Protein AF-0000000077589317 (afdb_homodimer)

Secondary structure (DSSP, 8-state):
---HHHHHHT----TT-SSGGGGTT---HHHHHHHHHHHHHHH-HHHHHHHHHTS-GGGHHHHHHHHHHHHHHHHH-TTTHHHHHHHTT-HHHHHHHHHHHHTTPPP----------SSS---------------SS-TT-------------------SS--S-S--/---HHHHHHT----TT-SSGGGGTT---HHHHHHHHHHHHHHH-HHHHHHHHHTS-GGGHHHHHHHHHHHHHHHHH-TTTHHHHHHHTT-HHHHHHHHHHHHTTPPP----------SSSSS-------------SSSS---------------------S--TTTT-

Foldseek 3Di:
DAQLLCVLVVHDRDPPHLCRLQCVVPDDSLLSNLLSVLLCVQLNPVRLCVQSVVDDSNCNVVSSVVSLLQSQQCAQAVPCGCVLCVQQVNNVSSVVSSVCSSVVHDDHHHDDQLQLPDDDDRVPQPPPPDPPPDDDDDPPDPPPPPPRDDPDPDDDDDDDDVPVPCSD/DAQLLCVLVVHDRDPPGLCRLLCVVPDDSLLSNLLSVLLCVQLNPVRLCVQSVVDDSNCNVVSSVVSLLQSQQCAQAVPCGCVLCVVQVNNVSSVVSSVCSSVVHDDHHHQAQSCLPDFADDRPRPPDDDDFDFDDDPVTGPRPPPPDDGDGGRDDDCPDDPPPRNSD

Radius of gyration: 21.39 Å; Cα contacts (8 Å, |Δi|>4): 463; chains: 2; bounding box: 52×60×59 Å

Organism: Vanilla planifolia (NCBI:txid51239)

Solvent-accessible surface area (backbone atoms only — not comparable to full-atom values): 19478 Å² total; per-residue (Å²): 132,65,41,49,47,30,57,76,66,72,44,91,57,57,99,80,43,73,54,52,54,30,39,67,80,48,85,47,66,65,26,33,32,32,43,42,50,51,45,28,70,71,54,31,61,67,47,45,51,51,60,48,67,72,49,57,71,92,44,23,34,55,24,48,50,36,50,46,41,42,53,35,10,31,50,32,26,67,46,43,21,35,52,39,27,47,72,54,69,42,42,66,56,33,56,51,44,42,52,36,31,39,70,63,48,85,85,63,69,44,90,70,77,58,58,21,75,45,82,83,54,49,30,58,62,66,71,72,74,69,80,68,78,75,77,89,93,74,92,74,79,80,76,80,78,80,72,80,64,84,53,76,52,81,70,81,92,72,86,78,68,78,49,84,48,80,28,62,131,67,41,49,46,29,56,76,65,72,44,90,58,58,97,80,42,73,55,53,53,30,40,67,80,47,84,47,65,65,25,34,30,32,44,43,52,50,45,29,69,71,56,31,62,68,47,44,51,51,58,48,67,72,48,55,70,91,44,24,35,54,24,46,50,35,49,46,38,42,52,35,12,31,48,31,26,68,46,44,21,33,52,40,27,49,73,59,70,43,40,67,58,32,56,51,43,42,52,37,31,39,71,63,47,84,85,62,69,45,83,69,38,57,53,43,70,50,68,9,67,75,40,66,30,73,60,73,67,72,96,70,79,67,71,74,75,81,92,41,71,81,76,73,82,62,80,68,84,74,86,64,70,34,71,89,90,80,87,68,71,78,50,84,60,43,55,106

Structure (mmCIF, N/CA/C/O backbone):
data_AF-0000000077589317-model_v1
#
loop_
_entity.id
_entity.type
_entity.pdbx_description
1 polymer 'LOB domain-containing protein'
#
loop_
_atom_site.group_PDB
_atom_site.id
_atom_site.type_symbol
_atom_site.label_atom_id
_atom_site.label_alt_id
_atom_site.label_comp_id
_atom_site.label_asym_id
_atom_site.label_entity_id
_atom_site.label_seq_id
_atom_site.pdbx_PDB_ins_code
_atom_site.Cartn_x
_atom_site.Cartn_y
_atom_site.Cartn_z
_atom_site.occupancy
_atom_site.B_iso_or_equiv
_atom_site.auth_seq_id
_atom_site.auth_comp_id
_atom_site.auth_asym_id
_atom_site.auth_atom_id
_atom_site.pdbx_PDB_model_num
ATOM 1 N N . MET A 1 1 ? 3.836 31.891 0.584 1 78.44 1 MET A N 1
ATOM 2 C CA . MET A 1 1 ? 5.031 31.062 0.55 1 78.44 1 MET A CA 1
ATOM 3 C C . MET A 1 1 ? 4.68 29.625 0.148 1 78.44 1 MET A C 1
ATOM 5 O O . MET A 1 1 ? 3.596 29.141 0.467 1 78.44 1 MET A O 1
ATOM 9 N N . SER A 1 2 ? 5.504 29.078 -0.75 1 94 2 SER A N 1
ATOM 10 C CA . SER A 1 2 ? 5.316 27.719 -1.214 1 94 2 SER A CA 1
ATOM 11 C C . SER A 1 2 ? 5.402 26.719 -0.058 1 94 2 SER A C 1
ATOM 13 O O . SER A 1 2 ? 6.227 26.875 0.845 1 94 2 SER A O 1
ATOM 15 N N . CYS A 1 3 ? 4.449 25.844 0.034 1 96.75 3 CYS A N 1
ATOM 16 C CA . CYS A 1 3 ? 4.582 24.828 1.062 1 96.75 3 CYS A CA 1
ATOM 17 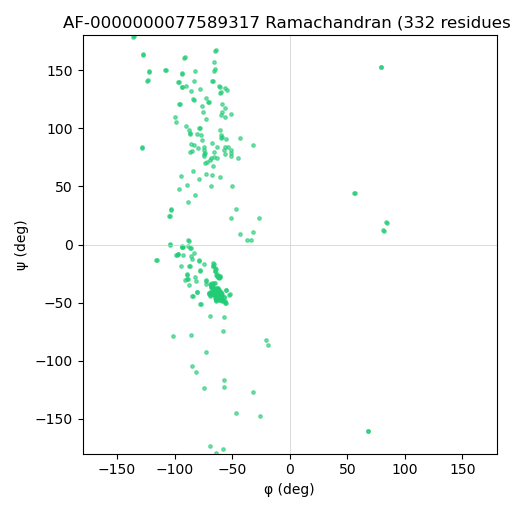C C . CYS A 1 3 ? 5.785 23.938 0.792 1 96.75 3 CYS A C 1
ATOM 19 O O . CYS A 1 3 ? 6.355 23.969 -0.301 1 96.75 3 CYS A O 1
ATOM 21 N N . ASN A 1 4 ? 6.199 23.141 1.713 1 97 4 ASN A N 1
ATOM 22 C CA . ASN A 1 4 ? 7.43 22.359 1.606 1 97 4 ASN A CA 1
ATOM 23 C C . ASN A 1 4 ? 7.281 21.219 0.616 1 97 4 ASN A C 1
ATOM 25 O O . ASN A 1 4 ? 8.258 20.797 -0.01 1 97 4 ASN A O 1
ATOM 29 N N . GLY A 1 5 ? 6.09 20.703 0.518 1 97.5 5 GLY A N 1
ATOM 30 C CA . GLY A 1 5 ? 5.836 19.656 -0.46 1 97.5 5 GLY A CA 1
ATOM 31 C C . GLY A 1 5 ? 6.008 20.125 -1.893 1 97.5 5 GLY A C 1
ATOM 32 O O . GLY A 1 5 ? 6.727 19.5 -2.674 1 97.5 5 GLY A O 1
ATOM 33 N N . CYS A 1 6 ? 5.406 21.25 -2.186 1 97.75 6 CYS A N 1
ATOM 34 C CA . CYS A 1 6 ? 5.512 21.797 -3.531 1 97.75 6 CYS A CA 1
ATOM 35 C C . CYS A 1 6 ? 6.945 22.203 -3.842 1 97.75 6 CYS A C 1
ATOM 37 O O . CYS A 1 6 ? 7.402 22.078 -4.98 1 97.75 6 CYS A O 1
ATOM 39 N N . ARG A 1 7 ? 7.625 22.734 -2.877 1 97.38 7 ARG A N 1
ATOM 40 C CA . ARG A 1 7 ? 9.008 23.156 -3.061 1 97.38 7 ARG A CA 1
ATOM 41 C C . ARG A 1 7 ? 9.875 22 -3.529 1 97.38 7 ARG A C 1
ATOM 43 O O . ARG A 1 7 ? 10.594 22.109 -4.523 1 97.38 7 ARG A O 1
ATOM 50 N N . VAL A 1 8 ? 9.766 20.844 -2.846 1 97.44 8 VAL A N 1
ATOM 51 C CA . VAL A 1 8 ? 10.664 19.734 -3.133 1 97.44 8 VAL A CA 1
ATOM 52 C C . VAL A 1 8 ? 10.219 19.031 -4.41 1 97.44 8 VAL A C 1
ATOM 54 O O . VAL A 1 8 ? 11.016 18.328 -5.055 1 97.44 8 VAL A O 1
ATOM 57 N N . LEU A 1 9 ? 8.984 19.188 -4.742 1 97 9 LEU A N 1
ATOM 58 C CA . LEU A 1 9 ? 8.5 18.562 -5.969 1 97 9 LEU A CA 1
ATOM 59 C C . LEU A 1 9 ? 8.609 19.531 -7.145 1 97 9 LEU A C 1
ATOM 61 O O . LEU A 1 9 ? 8.242 19.188 -8.273 1 97 9 LEU A O 1
ATOM 65 N N . ARG A 1 10 ? 9.062 20.766 -6.871 1 95.75 10 ARG A N 1
ATOM 66 C CA . ARG A 1 10 ? 9.219 21.812 -7.875 1 95.75 10 ARG A CA 1
ATOM 67 C C . ARG A 1 10 ? 7.906 22.078 -8.602 1 95.75 10 ARG A C 1
ATOM 69 O O . ARG A 1 10 ? 7.871 22.125 -9.836 1 95.75 10 ARG A O 1
ATOM 76 N N . LYS A 1 11 ? 6.914 22.141 -7.852 1 92.75 11 LYS A N 1
ATOM 77 C CA . LYS A 1 11 ? 5.566 22.469 -8.312 1 92.75 11 LYS A CA 1
ATOM 78 C C . LYS A 1 11 ? 5.152 23.859 -7.863 1 92.75 11 LYS A C 1
ATOM 80 O O . LYS A 1 11 ? 5.617 24.359 -6.832 1 92.75 11 LYS A O 1
ATOM 85 N N . GLY A 1 12 ? 4.309 24.484 -8.672 1 93.94 12 GLY A N 1
ATOM 86 C CA . GLY A 1 12 ? 3.738 25.75 -8.25 1 93.94 12 GLY A CA 1
ATOM 87 C C . GLY A 1 12 ? 2.742 25.609 -7.117 1 93.94 12 GLY A C 1
ATOM 88 O O . GLY A 1 12 ? 1.757 24.875 -7.238 1 93.94 12 GLY A O 1
ATOM 89 N N . CYS A 1 13 ? 3.082 26.328 -6.094 1 96.62 13 CYS A N 1
ATOM 90 C CA . CYS A 1 13 ? 2.215 26.281 -4.922 1 96.62 13 CYS A CA 1
ATOM 91 C C . CYS A 1 13 ? 1.198 27.406 -4.945 1 96.62 13 CYS A C 1
ATOM 93 O O . CYS A 1 13 ? 1.526 28.531 -5.324 1 96.62 13 CYS A O 1
ATOM 95 N N . SER A 1 14 ? -0.054 27.125 -4.645 1 95.31 14 SER A N 1
ATOM 96 C CA . SER A 1 14 ? -1.127 28.125 -4.645 1 95.31 14 SER A CA 1
ATOM 97 C C . SER A 1 14 ? -2.008 27.984 -3.408 1 95.31 14 SER A C 1
ATOM 99 O O . SER A 1 14 ? -1.762 27.109 -2.561 1 95.31 14 SER A O 1
ATOM 101 N N . ASP A 1 15 ? -3.014 28.859 -3.297 1 93.88 15 ASP A N 1
ATOM 102 C CA . ASP A 1 15 ? -3.939 28.828 -2.168 1 93.88 15 ASP A CA 1
ATOM 103 C C . ASP A 1 15 ? -4.797 27.562 -2.197 1 93.88 15 ASP A C 1
ATOM 105 O O . ASP A 1 15 ? -5.328 27.141 -1.166 1 93.88 15 ASP A O 1
ATOM 109 N N . SER A 1 16 ? -4.879 26.922 -3.303 1 94 16 SER A N 1
ATOM 110 C CA . SER A 1 16 ? -5.664 25.703 -3.451 1 94 16 SER A CA 1
ATOM 111 C C . SER A 1 16 ? -4.77 24.469 -3.496 1 94 16 SER A C 1
ATOM 113 O O . SER A 1 16 ? -5.16 23.438 -4.031 1 94 16 SER A O 1
ATOM 115 N N . CYS A 1 17 ? -3.625 24.625 -2.928 1 97 17 CYS A N 1
ATOM 116 C CA . CYS A 1 17 ? -2.641 23.547 -2.973 1 97 17 CYS A CA 1
ATOM 117 C C . CYS A 1 17 ? -3.176 22.281 -2.297 1 97 17 CYS A C 1
ATOM 119 O O . CYS A 1 17 ? -3.641 22.344 -1.157 1 97 17 CYS A O 1
ATOM 121 N N . VAL A 1 18 ? -2.961 21.203 -2.938 1 97 18 VAL A N 1
ATOM 122 C CA . VAL A 1 18 ? -3.508 19.953 -2.424 1 97 18 VAL A CA 1
ATOM 123 C C . VAL A 1 18 ? -2.535 19.328 -1.423 1 97 18 VAL A C 1
ATOM 125 O O . VAL A 1 18 ? -2.924 18.5 -0.605 1 97 18 VAL A O 1
ATOM 128 N N . LEU A 1 19 ? -1.259 19.734 -1.437 1 97.88 19 LEU A N 1
ATOM 129 C CA . LEU A 1 19 ? -0.245 19.109 -0.591 1 97.88 19 LEU A CA 1
ATOM 130 C C . LEU A 1 19 ? -0.172 19.797 0.767 1 97.88 19 LEU A C 1
ATOM 132 O O . LEU A 1 19 ? 0.148 19.172 1.774 1 97.88 19 LEU A O 1
ATOM 136 N N . ARG A 1 20 ? -0.479 21.047 0.753 1 97.44 20 ARG A N 1
ATOM 137 C CA . ARG A 1 20 ? -0.317 21.844 1.963 1 97.44 20 ARG A CA 1
ATOM 138 C C . ARG A 1 20 ? -1.085 21.234 3.131 1 97.44 20 ARG A C 1
ATOM 140 O O . ARG A 1 20 ? -0.526 21.031 4.211 1 97.44 20 ARG A O 1
ATOM 147 N N . PRO A 1 21 ? -2.348 20.922 2.934 1 97.38 21 PRO A N 1
ATOM 148 C CA . PRO A 1 21 ? -3.08 20.344 4.059 1 97.38 21 PRO A CA 1
ATOM 149 C C . PRO A 1 21 ? -2.5 19 4.5 1 97.38 21 PRO A C 1
ATOM 151 O O . PRO A 1 21 ? -2.631 18.625 5.668 1 97.38 21 PRO A O 1
ATOM 154 N N . CYS A 1 22 ? -1.857 18.234 3.631 1 98.12 22 CYS A N 1
ATOM 155 C CA . CYS A 1 22 ? -1.301 16.922 3.924 1 98.12 22 CYS A CA 1
ATOM 156 C C . CYS A 1 22 ? -0.233 17.016 5.008 1 98.12 22 CYS A C 1
ATOM 158 O O . CYS A 1 22 ? -0.03 16.062 5.766 1 98.12 22 CYS A O 1
ATOM 160 N N . LEU A 1 23 ? 0.415 18.109 5.086 1 98.12 23 LEU A N 1
ATOM 161 C CA . LEU A 1 23 ? 1.675 18.203 5.816 1 98.12 23 LEU A CA 1
ATOM 162 C C . LEU A 1 23 ? 1.474 18.891 7.16 1 98.12 23 LEU A C 1
ATOM 164 O O . LEU A 1 23 ? 2.406 18.984 7.961 1 98.12 23 LEU A O 1
ATOM 168 N N . ARG A 1 24 ? 0.284 19.281 7.445 1 94.44 24 ARG A N 1
ATOM 169 C CA . ARG A 1 24 ? -0.009 20.125 8.594 1 94.44 24 ARG A CA 1
ATOM 170 C C . ARG A 1 24 ? 0.332 19.422 9.898 1 94.44 24 ARG A C 1
ATOM 172 O O . ARG A 1 24 ? 0.675 20.062 10.891 1 94.44 24 ARG A O 1
ATOM 179 N N . TRP A 1 25 ? 0.321 18.172 9.898 1 91 25 TRP A N 1
ATOM 180 C CA . TRP A 1 25 ? 0.53 17.406 11.125 1 91 25 TRP A CA 1
ATOM 181 C C . TRP A 1 25 ? 2.018 17.219 11.398 1 91 25 TRP A C 1
ATOM 183 O O . TRP A 1 25 ? 2.406 16.797 12.484 1 91 25 TRP A O 1
ATOM 193 N N . ILE A 1 26 ? 2.803 17.531 10.398 1 96.12 26 ILE A N 1
ATOM 194 C CA . ILE A 1 26 ? 4.25 17.422 10.539 1 96.12 26 ILE A CA 1
ATOM 195 C C . ILE A 1 26 ? 4.824 18.797 10.922 1 96.12 26 ILE A C 1
ATOM 197 O O . ILE A 1 26 ? 4.75 19.75 10.141 1 96.12 26 ILE A O 1
ATOM 201 N N . GLU A 1 27 ? 5.473 18.906 12.008 1 92.5 27 GLU A N 1
ATOM 202 C CA . GLU A 1 27 ? 5.879 20.203 12.562 1 92.5 27 GLU A CA 1
ATOM 203 C C . GLU A 1 27 ? 7.141 20.719 11.875 1 92.5 27 GLU A C 1
ATOM 205 O O . GLU A 1 27 ? 7.223 21.906 11.523 1 92.5 27 GLU A O 1
ATOM 210 N N . SER A 1 28 ? 8.078 19.906 11.609 1 95.06 28 SER A N 1
ATOM 211 C CA . SER A 1 28 ? 9.383 20.297 11.07 1 95.06 28 SER A CA 1
ATOM 212 C C . SER A 1 28 ? 9.328 20.453 9.555 1 95.06 28 SER A C 1
ATOM 214 O O . SER A 1 28 ? 8.953 19.5 8.844 1 95.06 28 SER A O 1
ATOM 216 N N . PRO A 1 29 ? 9.727 21.641 9.039 1 96.38 29 PRO A N 1
ATOM 217 C CA . PRO A 1 29 ? 9.781 21.797 7.586 1 96.38 29 PRO A CA 1
ATOM 218 C C . PRO A 1 29 ? 10.648 20.734 6.91 1 96.38 29 PRO A C 1
ATOM 220 O O . PRO A 1 29 ? 10.305 20.25 5.836 1 96.38 29 PRO A O 1
ATOM 223 N N . ASP A 1 30 ? 11.734 20.422 7.535 1 97.69 30 ASP A N 1
ATOM 224 C CA . ASP A 1 30 ? 12.602 19.391 6.965 1 97.69 30 ASP A CA 1
ATOM 225 C C . ASP A 1 30 ? 11.891 18.047 6.918 1 97.69 30 ASP A C 1
ATOM 227 O O . ASP A 1 30 ? 12.01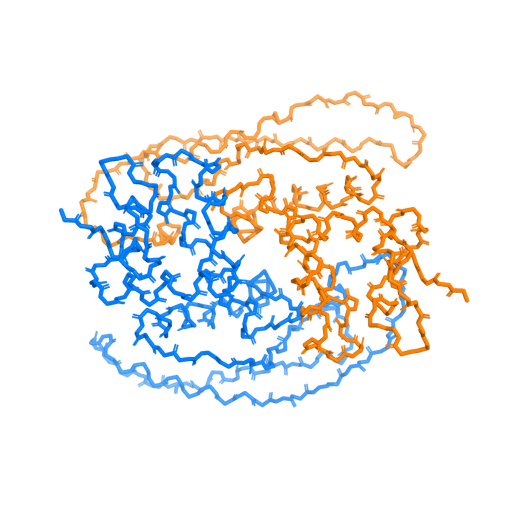6 17.297 5.938 1 97.69 30 ASP A O 1
ATOM 231 N N . ALA A 1 31 ? 11.188 17.719 7.957 1 98.12 31 ALA A N 1
ATOM 232 C CA . ALA A 1 31 ? 10.445 16.453 8 1 98.12 31 ALA A CA 1
ATOM 233 C C . ALA A 1 31 ? 9.367 16.422 6.914 1 98.12 31 ALA A C 1
ATOM 235 O O . ALA A 1 31 ? 9.117 15.375 6.32 1 98.12 31 ALA A O 1
ATOM 236 N N . GLN A 1 32 ? 8.742 17.562 6.695 1 98.38 32 GLN A N 1
ATOM 237 C CA . GLN A 1 32 ? 7.75 17.656 5.625 1 98.38 32 GLN A CA 1
ATOM 238 C C . GLN A 1 32 ? 8.383 17.359 4.266 1 98.38 32 GLN A C 1
ATOM 240 O O . GLN A 1 32 ? 7.801 16.641 3.451 1 98.38 32 GLN A O 1
ATOM 245 N N . ALA A 1 33 ? 9.547 17.938 4.062 1 98.25 33 ALA A N 1
ATOM 246 C CA . ALA A 1 33 ? 10.273 17.719 2.816 1 98.25 33 ALA A CA 1
ATOM 247 C C . ALA A 1 33 ? 10.695 16.25 2.67 1 98.25 33 ALA A C 1
ATOM 249 O O . ALA A 1 33 ? 10.5 15.648 1.612 1 98.25 33 ALA A O 1
ATOM 250 N N . HIS A 1 34 ? 11.266 15.672 3.742 1 98.38 34 HIS A N 1
ATOM 251 C CA . HIS A 1 34 ? 11.711 14.281 3.707 1 98.38 34 HIS A CA 1
ATOM 252 C C . HIS A 1 34 ? 10.555 13.336 3.408 1 98.38 34 HIS A C 1
ATOM 254 O O . HIS A 1 34 ? 10.68 12.43 2.578 1 98.38 34 HIS A O 1
ATOM 260 N N . ALA A 1 35 ? 9.469 13.602 4.074 1 98.56 35 ALA A N 1
ATOM 261 C CA . ALA A 1 35 ? 8.305 12.742 3.891 1 98.56 35 ALA A CA 1
ATOM 262 C C . ALA A 1 35 ? 7.781 12.828 2.459 1 98.56 35 ALA A C 1
ATOM 264 O O . ALA A 1 35 ? 7.445 11.805 1.852 1 98.56 35 ALA A O 1
ATOM 265 N N . THR A 1 36 ? 7.688 14.039 1.938 1 98.69 36 THR A N 1
ATOM 266 C CA . THR A 1 36 ? 7.16 14.25 0.595 1 98.69 36 THR A CA 1
ATOM 267 C C . THR A 1 36 ? 8.07 13.602 -0.449 1 98.69 36 THR A C 1
ATOM 269 O O . THR A 1 36 ? 7.586 12.938 -1.37 1 98.69 36 THR A O 1
ATOM 272 N N . ILE A 1 37 ? 9.352 13.734 -0.301 1 98.44 37 ILE A N 1
ATOM 273 C CA . ILE A 1 37 ? 10.312 13.141 -1.227 1 98.44 37 ILE A CA 1
ATOM 274 C C . ILE A 1 37 ? 10.203 11.625 -1.182 1 98.44 37 ILE A C 1
ATOM 276 O O . ILE A 1 37 ? 10.203 10.961 -2.223 1 98.44 37 ILE A O 1
ATOM 280 N N . PHE A 1 38 ? 10.133 11.109 -0.037 1 98.44 38 PHE A N 1
ATOM 281 C CA . PHE A 1 38 ? 10.047 9.664 0.136 1 98.44 38 PHE A CA 1
ATOM 282 C C . PHE A 1 38 ? 8.82 9.102 -0.575 1 98.44 38 PHE A C 1
ATOM 284 O O . PHE A 1 38 ? 8.914 8.109 -1.296 1 98.44 38 PHE A O 1
ATOM 291 N N . LEU A 1 39 ? 7.684 9.742 -0.337 1 98.25 39 LEU A N 1
ATOM 292 C CA . LEU A 1 39 ? 6.445 9.258 -0.927 1 98.25 39 LEU A CA 1
ATOM 293 C C . LEU A 1 39 ? 6.457 9.422 -2.443 1 98.25 39 LEU A C 1
ATOM 295 O O . LEU A 1 39 ? 5.953 8.57 -3.172 1 98.25 39 LEU A O 1
ATOM 299 N N . ALA A 1 40 ? 6.961 10.516 -2.873 1 97.75 40 ALA A N 1
ATOM 300 C CA . ALA A 1 40 ? 7.051 10.734 -4.312 1 97.75 40 ALA A CA 1
ATOM 301 C C . ALA A 1 40 ? 7.965 9.711 -4.973 1 97.75 40 ALA A C 1
ATOM 303 O O . ALA A 1 40 ? 7.723 9.289 -6.109 1 97.75 40 ALA A O 1
ATOM 304 N N . LYS A 1 41 ? 9.062 9.359 -4.324 1 95.88 41 LYS A N 1
ATOM 305 C CA . LYS A 1 41 ? 9.953 8.32 -4.836 1 95.88 41 LYS A CA 1
ATOM 306 C C . LYS A 1 41 ? 9.25 6.961 -4.867 1 95.88 41 LYS A C 1
ATOM 308 O O . LYS A 1 41 ? 9.453 6.176 -5.797 1 95.88 41 LYS A O 1
ATOM 313 N N . PHE A 1 42 ? 8.484 6.75 -3.904 1 95.75 42 PHE A N 1
ATOM 314 C CA . PHE A 1 42 ? 7.859 5.441 -3.75 1 95.75 42 PHE A CA 1
ATOM 315 C C . PHE A 1 42 ? 6.691 5.285 -4.711 1 95.75 42 PHE A C 1
ATOM 317 O O . PHE A 1 42 ? 6.574 4.266 -5.395 1 95.75 42 PHE A O 1
ATOM 324 N N . PHE A 1 43 ? 5.77 6.285 -4.707 1 95.19 43 PHE A N 1
ATOM 325 C CA . PHE A 1 43 ? 4.531 6.164 -5.465 1 95.19 43 PHE A CA 1
ATOM 326 C C . PHE A 1 43 ? 4.652 6.859 -6.816 1 95.19 43 PHE A C 1
ATOM 328 O O . PHE A 1 43 ? 3.775 6.727 -7.672 1 95.19 43 PHE A O 1
ATOM 335 N N . GLY A 1 44 ? 5.719 7.594 -7.062 1 93.5 44 GLY A N 1
ATOM 336 C CA . GLY A 1 44 ? 5.758 8.539 -8.164 1 93.5 44 GLY A CA 1
ATOM 337 C C . GLY A 1 44 ? 5.051 9.844 -7.855 1 93.5 44 GLY A C 1
ATOM 338 O O . GLY A 1 44 ? 4.094 9.875 -7.082 1 93.5 44 GLY A O 1
ATOM 339 N N . ARG A 1 45 ? 5.5 10.883 -8.523 1 94.81 45 ARG A N 1
ATOM 340 C CA . ARG A 1 45 ? 4.91 12.195 -8.297 1 94.81 45 ARG A CA 1
ATOM 341 C C . ARG A 1 45 ? 3.438 12.211 -8.688 1 94.81 45 ARG A C 1
ATOM 343 O O . ARG A 1 45 ? 2.594 12.688 -7.926 1 94.81 45 ARG A O 1
ATOM 350 N N . ALA A 1 46 ? 3.141 11.664 -9.836 1 93 46 ALA A N 1
ATOM 351 C CA . ALA A 1 46 ? 1.758 11.641 -10.305 1 93 46 ALA A CA 1
ATOM 352 C C . ALA A 1 46 ? 0.884 10.781 -9.398 1 93 46 ALA A C 1
ATOM 354 O O . ALA A 1 46 ? -0.269 11.125 -9.125 1 93 46 ALA A O 1
ATOM 355 N N . GLY A 1 47 ? 1.464 9.656 -8.93 1 93.5 47 GLY A N 1
ATOM 356 C CA . GLY A 1 47 ? 0.734 8.781 -8.023 1 93.5 47 GLY A CA 1
ATOM 357 C C . GLY A 1 47 ? 0.392 9.445 -6.707 1 93.5 47 GLY A C 1
ATOM 358 O O . GLY A 1 47 ? -0.746 9.367 -6.242 1 93.5 47 GLY A O 1
ATOM 359 N N . LEU A 1 48 ? 1.338 10.125 -6.18 1 96.75 48 LEU A N 1
ATOM 360 C CA . LEU A 1 48 ? 1.114 10.812 -4.918 1 96.75 48 LEU A CA 1
ATOM 361 C C . LEU A 1 48 ? 0.022 11.867 -5.062 1 96.75 48 LEU A C 1
ATOM 363 O O . LEU A 1 48 ? -0.901 11.93 -4.246 1 96.75 48 LEU A O 1
ATOM 367 N N . ILE A 1 49 ? 0.062 12.664 -6.105 1 95.94 49 ILE A N 1
ATOM 368 C CA . ILE A 1 49 ? -0.913 13.727 -6.332 1 95.94 49 ILE A CA 1
ATOM 369 C C . ILE A 1 49 ? -2.291 13.117 -6.582 1 95.94 49 ILE A C 1
ATOM 371 O O . ILE A 1 49 ? -3.305 13.656 -6.129 1 95.94 49 ILE A O 1
ATOM 375 N N . SER A 1 50 ? -2.279 12.008 -7.309 1 95.12 50 SER A N 1
ATOM 376 C CA . SER A 1 50 ? -3.541 11.32 -7.562 1 95.12 50 SER A CA 1
ATOM 377 C C . SER A 1 50 ? -4.203 10.883 -6.258 1 95.12 50 SER A C 1
ATOM 379 O O . SER A 1 50 ? -5.414 11.031 -6.09 1 95.12 50 SER A O 1
ATOM 381 N N . PHE A 1 51 ? -3.469 10.312 -5.32 1 96.31 51 PHE A N 1
ATOM 382 C CA . PHE A 1 51 ? -4 9.891 -4.031 1 96.31 51 PHE A CA 1
ATOM 383 C C . PHE A 1 51 ? -4.57 11.078 -3.26 1 96.31 51 PHE A C 1
ATOM 385 O O . PHE A 1 51 ? -5.688 11.008 -2.744 1 96.31 51 PHE A O 1
ATOM 392 N N . VAL A 1 52 ? -3.826 12.117 -3.205 1 97.19 52 VAL A N 1
ATOM 393 C CA . VAL A 1 52 ? -4.184 13.273 -2.391 1 97.19 52 VAL A CA 1
ATOM 394 C C . VAL A 1 52 ? -5.41 13.969 -2.982 1 97.19 52 VAL A C 1
ATOM 396 O O . VAL A 1 52 ? -6.281 14.438 -2.248 1 97.19 52 VAL A O 1
ATOM 399 N N . SER A 1 53 ? -5.488 13.945 -4.254 1 94.81 53 SER A N 1
ATOM 400 C CA . SER A 1 53 ? -6.566 14.648 -4.934 1 94.81 53 SER A CA 1
ATOM 401 C C . SER A 1 53 ? -7.867 13.859 -4.875 1 94.81 53 SER A C 1
ATOM 403 O O . SER A 1 53 ? -8.945 14.398 -5.148 1 94.81 53 SER A O 1
ATOM 405 N N . ALA A 1 54 ? -7.781 12.641 -4.508 1 91.88 54 ALA A N 1
ATOM 406 C CA . ALA A 1 54 ? -8.945 11.758 -4.531 1 91.88 54 ALA A CA 1
ATOM 407 C C . ALA A 1 54 ? -9.75 11.875 -3.236 1 91.88 54 ALA A C 1
ATOM 409 O O . ALA A 1 54 ? -10.844 11.32 -3.129 1 91.88 54 ALA A O 1
ATOM 410 N N . VAL A 1 55 ? -9.258 12.68 -2.275 1 93.81 55 VAL A N 1
ATOM 411 C CA . VAL A 1 55 ? -9.938 12.727 -0.985 1 93.81 55 VAL A CA 1
ATOM 412 C C . VAL A 1 55 ? -10.25 14.18 -0.623 1 93.81 55 VAL A C 1
ATOM 414 O O . VAL A 1 55 ? -9.75 15.109 -1.262 1 93.81 55 VAL A O 1
ATOM 417 N N . LEU A 1 56 ? -11.141 14.344 0.33 1 93.88 56 LEU A N 1
ATOM 418 C CA . LEU A 1 56 ? -11.492 15.672 0.817 1 93.88 56 LEU A CA 1
ATOM 419 C C . LEU A 1 56 ? -10.297 16.328 1.514 1 93.88 56 LEU A C 1
ATOM 421 O O . LEU A 1 56 ? -9.43 15.633 2.045 1 93.88 56 LEU A O 1
ATOM 425 N N . GLU A 1 57 ? -10.219 17.609 1.456 1 95.5 57 GLU A N 1
ATOM 426 C CA . GLU A 1 57 ? -9.125 18.359 2.061 1 95.5 57 GLU A CA 1
ATOM 427 C C . GLU A 1 57 ? -8.93 17.969 3.525 1 95.5 57 GLU A C 1
ATOM 429 O O . GLU A 1 57 ? -7.797 17.828 3.99 1 95.5 57 GLU A O 1
ATOM 434 N N . SER A 1 58 ? -10.031 17.812 4.281 1 93.5 58 SER A N 1
ATOM 435 C CA . SER A 1 58 ? -9.961 17.531 5.707 1 93.5 58 SER A CA 1
ATOM 436 C C . SER A 1 58 ? -9.359 16.156 5.969 1 93.5 58 SER A C 1
ATOM 438 O O . SER A 1 58 ? -8.914 15.867 7.082 1 93.5 58 SER A O 1
ATOM 440 N N . GLN A 1 59 ? -9.312 15.32 4.906 1 93.38 59 GLN A N 1
ATOM 441 C CA . GLN A 1 59 ? -8.852 13.945 5.059 1 93.38 59 GLN A CA 1
ATOM 442 C C . GLN A 1 59 ? -7.391 13.797 4.633 1 93.38 59 GLN A C 1
ATOM 444 O O . GLN A 1 59 ? -6.758 12.773 4.898 1 93.38 59 GLN A O 1
ATOM 449 N N . ARG A 1 60 ? -6.824 14.773 4.066 1 96.19 60 ARG A N 1
ATOM 450 C CA . ARG A 1 60 ? -5.531 14.672 3.395 1 96.19 60 ARG A CA 1
ATOM 451 C C . ARG A 1 60 ? -4.41 14.438 4.398 1 96.19 60 ARG A C 1
ATOM 453 O O . ARG A 1 60 ? -3.473 13.68 4.121 1 96.19 60 ARG A O 1
ATOM 460 N N . PRO A 1 61 ? -4.484 15.047 5.602 1 94.56 61 PRO A N 1
ATOM 461 C CA . PRO A 1 61 ? -3.436 14.719 6.566 1 94.56 61 PRO A CA 1
ATOM 462 C C . PRO A 1 61 ? -3.42 13.234 6.941 1 94.56 61 PRO A C 1
ATOM 464 O O . PRO A 1 61 ? -2.352 12.625 7 1 94.56 61 PRO A O 1
ATOM 467 N N . ASN A 1 62 ? -4.598 12.656 7.094 1 92.88 62 ASN A N 1
ATOM 468 C CA . ASN A 1 62 ? -4.688 11.242 7.434 1 92.88 62 ASN A CA 1
ATOM 469 C C . ASN A 1 62 ? -4.242 10.359 6.273 1 92.88 62 ASN A C 1
ATOM 471 O O . ASN A 1 62 ? -3.588 9.336 6.48 1 92.88 62 ASN A O 1
ATOM 475 N N . LEU A 1 63 ? -4.66 10.742 5.137 1 95.81 63 LEU A N 1
ATOM 476 C CA . LEU A 1 63 ? -4.238 9.992 3.957 1 95.81 63 LEU A CA 1
ATOM 477 C C . LEU A 1 63 ? -2.721 10 3.826 1 95.81 63 LEU A C 1
ATOM 479 O O . LEU A 1 63 ? -2.113 8.953 3.586 1 95.81 63 LEU A O 1
ATOM 483 N N . PHE A 1 64 ? -2.133 11.148 3.969 1 97.94 64 PHE A N 1
ATOM 484 C CA . PHE A 1 64 ? -0.687 11.281 3.832 1 97.94 64 PHE A CA 1
ATOM 485 C C . PHE A 1 64 ? 0.035 10.414 4.859 1 97.94 64 PHE A C 1
ATOM 487 O O . PHE A 1 64 ? 1.027 9.758 4.535 1 97.94 64 PHE A O 1
ATOM 494 N N . GLN A 1 65 ? -0.464 10.398 6.008 1 96.44 65 GLN A N 1
ATOM 495 C CA . GLN A 1 65 ? 0.098 9.57 7.07 1 96.44 65 GLN A CA 1
ATOM 496 C C . GLN A 1 65 ? -0.02 8.094 6.73 1 96.44 65 GLN A C 1
ATOM 498 O O . GLN A 1 65 ? 0.937 7.332 6.898 1 96.44 65 GLN A O 1
ATOM 503 N N . SER A 1 66 ? -1.167 7.699 6.293 1 95.69 66 SER A N 1
ATOM 504 C CA . SER A 1 66 ? -1.376 6.297 5.945 1 95.69 66 SER A CA 1
ATOM 505 C C . SER A 1 66 ? -0.468 5.871 4.797 1 95.69 66 SER A C 1
ATOM 507 O O . SER A 1 66 ? 0.046 4.75 4.789 1 95.69 66 SER A O 1
ATOM 509 N N . LEU A 1 67 ? -0.306 6.785 3.885 1 97.81 67 LEU A N 1
ATOM 510 C CA . LEU A 1 67 ? 0.599 6.492 2.777 1 97.81 67 LEU A CA 1
ATOM 511 C C . LEU A 1 67 ? 2.025 6.289 3.281 1 97.81 67 LEU A C 1
ATOM 513 O O . LEU A 1 67 ? 2.74 5.41 2.795 1 97.81 67 LEU A O 1
ATOM 517 N N . LEU A 1 68 ? 2.449 7.109 4.23 1 97.75 68 LEU A N 1
ATOM 518 C CA . LEU A 1 68 ? 3.785 6.965 4.801 1 97.75 68 LEU A CA 1
ATOM 519 C C . LEU A 1 68 ? 3.955 5.59 5.438 1 97.75 68 LEU A C 1
ATOM 521 O O . LEU A 1 68 ? 4.969 4.922 5.223 1 97.75 68 LEU A O 1
ATOM 525 N N . TYR A 1 69 ? 2.98 5.16 6.137 1 95.56 69 TYR A N 1
ATOM 526 C CA . TYR A 1 69 ? 3.061 3.871 6.812 1 95.56 69 TYR A CA 1
ATOM 527 C C . TYR A 1 69 ? 3.078 2.727 5.805 1 95.56 69 TYR A C 1
ATOM 529 O O . TYR A 1 69 ? 3.822 1.757 5.973 1 95.56 69 TYR A O 1
ATOM 537 N N . GLU A 1 70 ? 2.275 2.844 4.828 1 97 70 GLU A N 1
ATOM 538 C CA . GLU A 1 70 ? 2.238 1.807 3.803 1 97 70 GLU A CA 1
ATOM 539 C C . GLU A 1 70 ? 3.561 1.731 3.045 1 97 70 GLU A C 1
ATOM 541 O O . GLU A 1 70 ? 4.098 0.643 2.832 1 97 70 GLU A O 1
ATOM 546 N N . ALA A 1 71 ? 4.031 2.881 2.684 1 97.56 71 ALA A N 1
ATOM 547 C CA . ALA A 1 71 ? 5.289 2.918 1.946 1 97.56 71 ALA A CA 1
ATOM 548 C C . ALA A 1 71 ? 6.445 2.412 2.807 1 97.56 71 ALA A C 1
ATOM 550 O O . ALA A 1 71 ? 7.297 1.654 2.334 1 97.56 71 ALA A O 1
ATOM 551 N N . CYS A 1 72 ? 6.496 2.818 4.059 1 96.19 72 CYS A N 1
ATOM 552 C CA . CYS A 1 72 ? 7.539 2.369 4.973 1 96.19 72 CYS A CA 1
ATOM 553 C C . CYS A 1 72 ? 7.445 0.868 5.215 1 96.19 72 CYS A C 1
ATOM 555 O O . CYS A 1 72 ? 8.461 0.168 5.199 1 96.19 72 CYS A O 1
ATOM 557 N N . GLY A 1 73 ? 6.223 0.394 5.445 1 95.06 73 GLY A N 1
ATOM 558 C CA . GLY A 1 73 ? 6.031 -1.036 5.625 1 95.06 73 GLY A CA 1
ATOM 559 C C . GLY A 1 73 ? 6.531 -1.858 4.453 1 95.06 73 GLY A C 1
ATOM 560 O O . GLY A 1 73 ? 7.199 -2.877 4.645 1 95.06 73 GLY A O 1
ATOM 561 N N . ARG A 1 74 ? 6.191 -1.396 3.264 1 95.75 74 ARG A N 1
ATOM 562 C CA . ARG A 1 74 ? 6.621 -2.096 2.057 1 95.75 74 ARG A CA 1
ATOM 563 C C . ARG A 1 74 ? 8.133 -2.049 1.903 1 95.75 74 ARG A C 1
ATOM 565 O O . ARG A 1 74 ? 8.742 -2.982 1.374 1 95.75 74 ARG A O 1
ATOM 572 N N . THR A 1 75 ? 8.727 -0.977 2.34 1 95.5 75 THR A N 1
ATOM 573 C CA . THR A 1 75 ? 10.172 -0.833 2.232 1 95.5 75 THR A CA 1
ATOM 574 C C . THR A 1 75 ? 10.883 -1.788 3.188 1 95.5 75 THR A C 1
ATOM 576 O O . THR A 1 75 ? 11.852 -2.453 2.805 1 95.5 75 THR A O 1
ATOM 579 N N . ILE A 1 76 ? 10.422 -1.956 4.422 1 93.62 76 ILE A N 1
ATOM 580 C CA . ILE A 1 76 ? 11.156 -2.738 5.414 1 93.62 76 ILE A CA 1
ATOM 581 C C . ILE A 1 76 ? 10.734 -4.203 5.328 1 93.62 76 ILE A C 1
ATOM 583 O O . ILE A 1 76 ? 11.469 -5.098 5.75 1 93.62 76 ILE A O 1
ATOM 587 N N . ASN A 1 77 ? 9.57 -4.48 4.863 1 93.56 77 ASN A N 1
ATOM 588 C CA . ASN A 1 77 ? 9.039 -5.812 4.598 1 93.56 77 ASN A CA 1
ATOM 589 C C . ASN A 1 77 ? 8.477 -5.918 3.182 1 93.56 77 ASN A C 1
ATOM 591 O O . ASN A 1 77 ? 7.258 -5.93 2.994 1 93.56 77 ASN A O 1
ATOM 595 N N . PRO A 1 78 ? 9.266 -6.148 2.281 1 94.5 78 PRO A N 1
ATOM 596 C CA . PRO A 1 78 ? 8.859 -6.078 0.877 1 94.5 78 PRO A CA 1
ATOM 597 C C . PRO A 1 78 ? 7.812 -7.133 0.514 1 94.5 78 PRO A C 1
ATOM 599 O O . PRO A 1 78 ? 7.043 -6.941 -0.43 1 94.5 78 PRO A O 1
ATOM 602 N N . VAL A 1 79 ? 7.727 -8.18 1.224 1 93.88 79 VAL A N 1
ATOM 603 C CA . VAL A 1 79 ? 6.836 -9.273 0.857 1 93.88 79 VAL A CA 1
ATOM 604 C C . VAL A 1 79 ? 5.43 -8.992 1.374 1 93.88 79 VAL A C 1
ATOM 606 O O . VAL A 1 79 ? 4.453 -9.094 0.626 1 93.88 79 VAL A O 1
ATOM 609 N N . ASN A 1 80 ? 5.305 -8.531 2.645 1 92.69 80 ASN A N 1
ATOM 610 C CA . ASN A 1 80 ? 3.984 -8.469 3.264 1 92.69 80 ASN A CA 1
ATOM 611 C C . ASN A 1 80 ? 3.57 -7.031 3.568 1 92.69 80 ASN A C 1
ATOM 613 O O . ASN A 1 80 ? 2.42 -6.777 3.922 1 92.69 80 ASN A O 1
ATOM 617 N N . GLY A 1 81 ? 4.445 -6.117 3.516 1 94.75 81 GLY A N 1
ATOM 618 C CA . GLY A 1 81 ? 4.129 -4.711 3.686 1 94.75 81 GLY A CA 1
ATOM 619 C C . GLY A 1 81 ? 3.682 -4.363 5.094 1 94.75 81 GLY A C 1
ATOM 620 O O . GLY A 1 81 ? 3.992 -5.086 6.043 1 94.75 81 GLY A O 1
ATOM 621 N N . ALA A 1 82 ? 3.012 -3.229 5.156 1 94.12 82 ALA A N 1
ATOM 622 C CA . ALA A 1 82 ? 2.557 -2.721 6.449 1 94.12 82 ALA A CA 1
ATOM 623 C C . ALA A 1 82 ? 1.479 -3.623 7.043 1 94.12 82 ALA A C 1
ATOM 625 O O . ALA A 1 82 ? 1.404 -3.789 8.266 1 94.12 82 ALA A O 1
ATOM 626 N N . VAL A 1 83 ? 0.673 -4.172 6.176 1 91.31 83 VAL A N 1
ATOM 627 C CA . VAL A 1 83 ? -0.398 -5.047 6.645 1 91.31 83 VAL A CA 1
ATOM 628 C C . VAL A 1 83 ? 0.197 -6.281 7.32 1 91.31 83 VAL A C 1
ATOM 630 O O . VAL A 1 83 ? -0.265 -6.695 8.383 1 91.31 83 VAL A O 1
ATOM 633 N N . GLY A 1 84 ? 1.232 -6.82 6.668 1 89.94 84 GLY A N 1
ATOM 634 C CA . GLY A 1 84 ? 1.913 -7.957 7.27 1 89.94 84 GLY A CA 1
ATOM 635 C C . GLY A 1 84 ? 2.539 -7.633 8.617 1 89.94 84 GLY A C 1
ATOM 636 O O . GLY A 1 84 ? 2.469 -8.438 9.547 1 89.94 84 GLY A O 1
ATOM 637 N N . LEU A 1 85 ? 3.102 -6.484 8.703 1 88.94 85 LEU A N 1
ATOM 638 C CA . LEU A 1 85 ? 3.725 -6.062 9.953 1 88.94 85 LEU A CA 1
ATOM 639 C C . LEU A 1 85 ? 2.676 -5.887 11.047 1 88.94 85 LEU A C 1
ATOM 641 O O . LEU A 1 85 ? 2.891 -6.301 12.188 1 88.94 85 LEU A O 1
ATOM 645 N N . LEU A 1 86 ? 1.591 -5.289 10.648 1 88.44 86 LEU A N 1
ATOM 646 C CA . LEU A 1 86 ? 0.501 -5.125 11.602 1 88.44 86 LEU A CA 1
A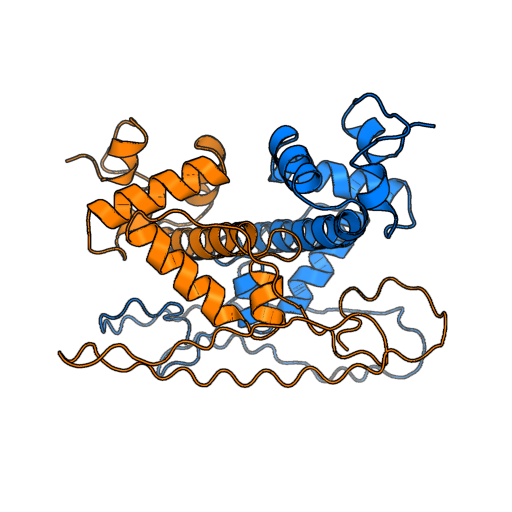TOM 647 C C . LEU A 1 86 ? -0.06 -6.48 12.023 1 88.44 86 LEU A C 1
ATOM 649 O O . LEU A 1 86 ? -0.244 -6.734 13.219 1 88.44 86 LEU A O 1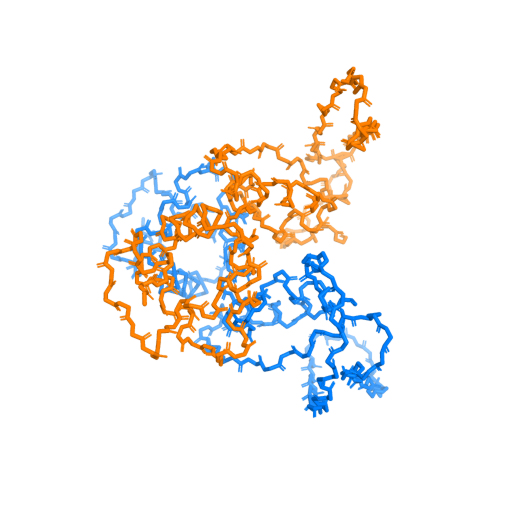
ATOM 653 N N . TRP A 1 87 ? -0.238 -7.293 11.133 1 83.12 87 TRP A N 1
ATOM 654 C CA . TRP A 1 87 ? -0.828 -8.609 11.375 1 83.12 87 TRP A CA 1
ATOM 655 C C . TRP A 1 87 ? 0.056 -9.438 12.297 1 83.12 87 TRP A C 1
ATOM 657 O O . TRP A 1 87 ? -0.446 -10.164 13.164 1 83.12 87 TRP A O 1
ATOM 667 N N . SER A 1 88 ? 1.338 -9.359 12.109 1 80.31 88 SER A N 1
ATOM 668 C CA . SER A 1 88 ? 2.277 -10.211 12.836 1 80.31 88 SER A CA 1
ATOM 669 C C . SER A 1 88 ? 2.68 -9.57 14.164 1 80.31 88 SER A C 1
ATOM 671 O O . SER A 1 88 ? 3.57 -10.078 14.852 1 80.31 88 SER A O 1
ATOM 673 N N . GLY A 1 89 ? 2.109 -8.445 14.5 1 78.31 89 GLY A N 1
ATOM 674 C CA . GLY A 1 89 ? 2.422 -7.789 15.758 1 78.31 89 GLY A CA 1
ATOM 675 C C . GLY A 1 89 ? 3.703 -6.977 15.711 1 78.31 89 GLY A C 1
ATOM 676 O O . GLY A 1 89 ? 4.242 -6.594 16.75 1 78.31 89 GLY A O 1
ATOM 677 N N . ASN A 1 90 ? 4.25 -6.734 14.555 1 83.12 90 ASN A N 1
ATOM 678 C CA . ASN A 1 90 ? 5.504 -6.012 14.398 1 83.12 90 ASN A CA 1
ATOM 679 C C . ASN A 1 90 ? 5.273 -4.578 13.93 1 83.12 90 ASN A C 1
ATOM 681 O O . ASN A 1 90 ? 6.121 -3.996 13.25 1 83.12 90 ASN A O 1
ATOM 685 N N . TRP A 1 91 ? 4.176 -4.059 14.297 1 87.5 91 TRP A N 1
ATOM 686 C CA . TRP A 1 91 ? 3.779 -2.721 13.875 1 87.5 91 TRP A CA 1
ATOM 687 C C . TRP A 1 91 ? 4.781 -1.678 14.359 1 87.5 91 TRP A C 1
ATOM 689 O O . TRP A 1 91 ? 4.988 -0.656 13.695 1 87.5 91 TRP A O 1
ATOM 699 N N . HIS A 1 92 ? 5.426 -1.984 15.469 1 85.75 92 HIS A N 1
ATOM 700 C CA . HIS A 1 92 ? 6.398 -1.04 16.016 1 85.75 92 HIS A CA 1
ATOM 701 C C . HIS A 1 92 ? 7.535 -0.792 15.023 1 85.75 92 HIS A C 1
ATOM 703 O O . HIS A 1 92 ? 8.133 0.286 15.023 1 85.75 92 HIS A O 1
ATOM 709 N N . LEU A 1 93 ? 7.848 -1.722 14.148 1 89.25 93 LEU A N 1
ATOM 710 C CA . LEU A 1 93 ? 8.883 -1.55 13.133 1 89.25 93 LEU A CA 1
ATOM 711 C C . LEU A 1 93 ? 8.453 -0.516 12.094 1 89.25 93 LEU A C 1
ATOM 713 O O . LEU A 1 93 ? 9.281 0.259 11.609 1 89.25 93 LEU A O 1
ATOM 717 N N . CYS A 1 94 ? 7.18 -0.502 11.797 1 91.56 94 CYS A N 1
ATOM 718 C CA . CYS A 1 94 ? 6.656 0.473 10.852 1 91.56 94 CYS A CA 1
ATOM 719 C C . CYS A 1 94 ? 6.719 1.883 11.43 1 91.56 94 CYS A C 1
ATOM 721 O O . CYS A 1 94 ? 7.086 2.828 10.727 1 91.56 94 CYS A O 1
ATOM 723 N N . VAL A 1 95 ? 6.355 2.006 12.688 1 92.31 95 VAL A N 1
ATOM 724 C CA . VAL A 1 95 ? 6.395 3.295 13.375 1 92.31 95 VAL A CA 1
ATOM 725 C C . VAL A 1 95 ? 7.82 3.834 13.375 1 92.31 95 VAL A C 1
ATOM 727 O O . VAL A 1 95 ? 8.047 5.008 13.07 1 92.31 95 VAL A O 1
ATOM 730 N N . ALA A 1 96 ? 8.727 2.934 13.664 1 91.12 96 ALA A N 1
ATOM 731 C CA . ALA A 1 96 ? 10.133 3.33 13.68 1 91.12 96 ALA A CA 1
ATOM 732 C C . ALA A 1 96 ? 10.602 3.762 12.289 1 91.12 96 ALA A C 1
ATOM 734 O O . ALA A 1 96 ? 11.367 4.715 12.148 1 91.12 96 ALA A O 1
ATOM 735 N N . ALA A 1 97 ? 10.195 3.035 11.289 1 94.75 97 ALA A N 1
ATOM 736 C CA . ALA A 1 97 ? 10.578 3.361 9.922 1 94.75 97 ALA A CA 1
ATOM 737 C C . ALA A 1 97 ? 10.078 4.746 9.523 1 94.75 97 ALA A C 1
ATOM 739 O O . ALA A 1 97 ? 10.797 5.516 8.883 1 94.75 97 ALA A O 1
ATOM 740 N N . VAL A 1 98 ? 8.852 5.098 9.875 1 95.25 98 VAL A N 1
ATOM 741 C CA . VAL A 1 98 ? 8.289 6.406 9.562 1 95.25 98 VAL A CA 1
ATOM 742 C C . VAL A 1 98 ? 9.109 7.5 10.25 1 95.25 98 VAL A C 1
ATOM 744 O O . VAL A 1 98 ? 9.414 8.523 9.641 1 95.25 98 VAL A O 1
ATOM 747 N N . GLU A 1 99 ? 9.477 7.258 11.453 1 93.94 99 GLU A N 1
ATOM 748 C CA . GLU A 1 99 ? 10.305 8.227 12.172 1 93.94 99 GLU A CA 1
ATOM 749 C C . GLU A 1 99 ? 11.641 8.438 11.469 1 93.94 99 GLU A C 1
ATOM 751 O O . GLU A 1 99 ? 12.133 9.562 11.383 1 93.94 99 GLU A O 1
ATOM 756 N N . MET A 1 100 ? 12.211 7.367 11.031 1 96.62 100 MET A N 1
ATOM 757 C CA . MET A 1 100 ? 13.477 7.465 10.312 1 96.62 100 MET A CA 1
ATOM 758 C C . MET A 1 100 ? 13.328 8.32 9.055 1 96.62 100 MET A C 1
ATOM 760 O O . MET A 1 100 ? 14.172 9.172 8.773 1 96.62 100 MET A O 1
ATOM 764 N N . VAL A 1 101 ? 12.289 8.172 8.344 1 97.5 101 VAL A N 1
ATOM 765 C CA . VAL A 1 101 ? 12.039 8.93 7.129 1 97.5 101 VAL A CA 1
ATOM 766 C C . VAL A 1 101 ? 11.891 10.414 7.469 1 97.5 101 VAL A C 1
ATOM 768 O O . VAL A 1 101 ? 12.445 11.273 6.777 1 97.5 101 VAL A O 1
ATOM 771 N N . LEU A 1 102 ? 11.156 10.688 8.531 1 96.81 102 LEU A N 1
ATOM 772 C CA . LEU A 1 102 ? 10.938 12.078 8.93 1 96.81 102 LEU A CA 1
ATOM 773 C C . LEU A 1 102 ? 12.242 12.742 9.344 1 96.81 102 LEU A C 1
ATOM 775 O O . LEU A 1 102 ? 12.375 13.961 9.258 1 96.81 102 LEU A O 1
ATOM 779 N N . ARG A 1 103 ? 13.227 11.93 9.695 1 96.62 103 ARG A N 1
ATOM 780 C CA . ARG A 1 103 ? 14.531 12.445 10.086 1 96.62 103 ARG A CA 1
ATOM 781 C C . ARG A 1 103 ? 15.484 12.5 8.898 1 96.62 103 ARG A C 1
ATOM 783 O O . ARG A 1 103 ? 16.625 12.922 9.031 1 96.62 103 ARG A O 1
ATOM 790 N N . GLY A 1 104 ? 15 12.07 7.785 1 96.12 104 GLY A N 1
ATOM 791 C CA . GLY A 1 104 ? 15.812 12.117 6.582 1 96.12 104 GLY A CA 1
ATOM 792 C C . GLY A 1 104 ? 16.75 10.93 6.441 1 96.12 104 GLY A C 1
ATOM 793 O O . GLY A 1 104 ? 17.719 10.977 5.68 1 96.12 104 GLY A O 1
ATOM 794 N N . GLU A 1 105 ? 16.422 9.867 7.164 1 94.81 105 GLU A N 1
ATOM 795 C CA . GLU A 1 105 ? 17.25 8.664 7.109 1 94.81 105 GLU A CA 1
ATOM 796 C C . GLU A 1 105 ? 16.75 7.703 6.039 1 94.81 105 GLU A C 1
ATOM 798 O O . GLU A 1 105 ? 15.602 7.805 5.594 1 94.81 105 GLU A O 1
ATOM 803 N N . THR A 1 106 ? 17.641 6.801 5.648 1 92.81 106 THR A N 1
ATOM 804 C CA . THR A 1 106 ? 17.297 5.828 4.617 1 92.81 106 THR A CA 1
ATOM 805 C C . THR A 1 106 ? 16.844 4.512 5.246 1 92.81 106 THR A C 1
ATOM 807 O O . THR A 1 106 ? 17.422 4.066 6.238 1 92.81 106 THR A O 1
ATOM 810 N N . LEU A 1 107 ? 15.859 3.949 4.668 1 94.56 107 LEU A N 1
ATOM 811 C CA . LEU A 1 107 ? 15.336 2.668 5.137 1 94.56 107 LEU A CA 1
ATOM 812 C C . LEU A 1 107 ? 15.977 1.512 4.375 1 94.56 107 LEU A C 1
ATOM 814 O O . LEU A 1 107 ? 16.312 1.649 3.195 1 94.56 107 LEU A O 1
ATOM 818 N N . GLU A 1 108 ? 16.141 0.442 5.066 1 88.69 108 GLU A N 1
ATOM 819 C CA . GLU A 1 108 ? 16.578 -0.812 4.461 1 88.69 108 GLU A CA 1
ATOM 820 C C . GLU A 1 108 ? 15.57 -1.928 4.707 1 88.69 108 GLU A C 1
ATOM 822 O O . GLU A 1 108 ? 14.828 -1.895 5.695 1 88.69 108 GLU A O 1
ATOM 827 N N . SER A 1 109 ? 15.508 -2.834 3.779 1 86 109 SER A N 1
ATOM 828 C CA . SER A 1 109 ? 14.617 -3.98 3.938 1 86 109 SER A CA 1
ATOM 829 C C . SER A 1 109 ? 15.086 -4.891 5.07 1 86 109 SER A C 1
ATOM 831 O O . SER A 1 109 ? 16.297 -5.035 5.301 1 86 109 SER A O 1
ATOM 833 N N . MET A 1 110 ? 14.062 -5.367 5.797 1 77.81 110 MET A N 1
ATOM 834 C CA . MET A 1 110 ? 14.336 -6.289 6.895 1 77.81 110 MET A CA 1
ATOM 835 C C . MET A 1 110 ? 13.578 -7.598 6.715 1 77.81 110 MET A C 1
ATOM 837 O O . MET A 1 110 ? 12.539 -7.629 6.059 1 77.81 110 MET A O 1
ATOM 841 N N . ILE A 1 111 ? 14.227 -8.648 7.051 1 68.25 111 ILE A N 1
ATOM 842 C CA . ILE A 1 111 ? 13.516 -9.914 7.094 1 68.25 111 ILE A CA 1
ATOM 843 C C . ILE A 1 111 ? 12.695 -10.008 8.383 1 68.25 111 ILE A C 1
ATOM 845 O O . ILE A 1 111 ? 13.258 -9.984 9.477 1 68.25 111 ILE A O 1
ATOM 849 N N . VAL A 1 112 ? 11.438 -9.766 8.383 1 63.5 112 VAL A N 1
ATOM 850 C CA . VAL A 1 112 ? 10.555 -9.875 9.547 1 63.5 112 VAL A CA 1
ATOM 851 C C . VAL A 1 112 ? 9.789 -11.195 9.492 1 63.5 112 VAL A C 1
ATOM 853 O O . VAL A 1 112 ? 9.031 -11.445 8.555 1 63.5 112 VAL A O 1
ATOM 856 N N . PRO A 1 113 ? 10.125 -12.172 10.414 1 54.75 113 PRO A N 1
ATOM 857 C CA . PRO A 1 113 ? 9.352 -13.414 10.398 1 54.75 113 PRO A CA 1
ATOM 858 C C . PRO A 1 113 ? 7.867 -13.195 10.656 1 54.75 113 PRO A C 1
ATOM 860 O O . PRO A 1 113 ? 7.5 -12.336 11.469 1 54.75 113 PRO A O 1
ATOM 863 N N . VAL A 1 114 ? 7.031 -13.336 9.914 1 51.81 114 VAL A N 1
ATOM 864 C CA . VAL A 1 114 ? 5.598 -13.336 10.18 1 51.81 114 VAL A CA 1
ATOM 865 C C . VAL A 1 114 ? 5.156 -14.734 10.609 1 51.81 114 VAL A C 1
ATOM 867 O O . VAL A 1 114 ? 5.324 -15.703 9.867 1 51.81 114 VAL A O 1
ATOM 870 N N . GLU A 1 115 ? 5.238 -15.172 12.117 1 43.47 115 GLU A N 1
ATOM 871 C CA . GLU A 1 115 ? 4.738 -16.453 12.609 1 43.47 115 GLU A CA 1
ATOM 872 C C . GLU A 1 115 ? 3.264 -16.641 12.258 1 43.47 115 GLU A C 1
ATOM 874 O O . GLU A 1 115 ? 2.416 -15.844 12.672 1 43.47 115 GLU A O 1
ATOM 879 N N . LEU A 1 116 ? 2.902 -17.031 11.289 1 40.88 116 LEU A N 1
ATOM 880 C CA . LEU A 1 116 ? 1.52 -17.453 11.102 1 40.88 116 LEU A CA 1
ATOM 881 C C . LEU A 1 116 ? 1.221 -18.719 11.922 1 40.88 116 LEU A C 1
ATOM 883 O O . LEU A 1 116 ? 1.979 -19.688 11.875 1 40.88 116 LEU A O 1
ATOM 887 N N . SER A 1 117 ? 0.792 -18.625 13.273 1 34.94 117 SER A N 1
ATOM 888 C CA . SER A 1 117 ? 0.479 -19.734 14.172 1 34.94 117 SER A CA 1
ATOM 889 C C . SER A 1 117 ? -0.096 -20.922 13.398 1 34.94 117 SER A C 1
ATOM 891 O O . SER A 1 117 ? -0.904 -21.672 13.938 1 34.94 117 SER A O 1
ATOM 893 N N . GLY A 1 118 ? -0.296 -21.391 12.375 1 31.95 118 GLY A N 1
ATOM 894 C CA . GLY A 1 118 ? -0.792 -22.766 12.344 1 31.95 118 GLY A CA 1
ATOM 895 C C . GLY A 1 118 ? 0.129 -23.75 13.039 1 31.95 118 GLY A C 1
ATOM 896 O O . GLY A 1 118 ? 1.249 -23.391 13.414 1 31.95 118 GLY A O 1
ATOM 897 N N . ASP A 1 119 ? 0.089 -25.25 13.188 1 31.53 119 ASP A N 1
ATOM 898 C CA . ASP A 1 119 ? 0.932 -26.359 13.625 1 31.53 119 ASP A CA 1
ATOM 899 C C . ASP A 1 119 ? 2.404 -26.078 13.328 1 31.53 119 ASP A C 1
ATOM 901 O O . ASP A 1 119 ? 3.221 -25.984 14.242 1 31.53 119 ASP A O 1
ATOM 905 N N . ASP A 1 120 ? 3.254 -26.953 12.617 1 30.02 120 ASP A N 1
ATOM 906 C CA . ASP A 1 120 ? 4.613 -27.297 13.023 1 30.02 120 ASP A CA 1
ATOM 907 C C . ASP A 1 120 ? 5.48 -26.047 13.156 1 30.02 120 ASP A C 1
ATOM 909 O O . ASP A 1 120 ? 6.117 -25.844 14.188 1 30.02 120 ASP A O 1
ATOM 913 N N . ASP A 1 121 ? 6.574 -26.047 12.219 1 29.02 121 ASP A N 1
ATOM 914 C CA . ASP A 1 121 ? 7.891 -25.422 12.281 1 29.02 121 ASP A CA 1
ATOM 915 C C . ASP A 1 121 ? 7.785 -23.906 12.195 1 29.02 121 ASP A C 1
ATOM 917 O O . ASP A 1 121 ? 7.711 -23.344 11.102 1 29.02 121 ASP A O 1
ATOM 921 N N . VAL A 1 122 ? 6.98 -23.516 12.984 1 29.36 122 VAL A N 1
ATOM 922 C CA . VAL A 1 122 ? 6.785 -22.062 13.016 1 29.36 122 VAL A CA 1
ATOM 923 C C . VAL A 1 122 ? 8.094 -21.375 13.383 1 29.36 122 VAL A C 1
ATOM 925 O O . VAL A 1 122 ? 8.727 -21.719 14.383 1 29.36 122 VAL A O 1
ATOM 928 N N . ASP A 1 123 ? 8.812 -20.891 12.469 1 28.52 123 ASP A N 1
ATOM 929 C CA . ASP A 1 123 ? 10 -20.109 12.82 1 28.52 123 ASP A CA 1
ATOM 930 C C . ASP A 1 123 ? 9.664 -19.016 13.82 1 28.52 123 ASP A C 1
ATOM 932 O O . ASP A 1 123 ? 8.797 -18.172 13.562 1 28.52 123 ASP A O 1
ATOM 936 N N . THR A 1 124 ? 9.547 -19.5 15.07 1 27.34 124 THR A N 1
ATOM 937 C CA . THR A 1 124 ? 9.406 -18.672 16.25 1 27.34 124 THR A CA 1
ATOM 938 C C . THR A 1 124 ? 10.367 -17.484 16.203 1 27.34 124 THR A C 1
ATOM 940 O O . THR A 1 124 ? 11.562 -17.656 15.984 1 27.34 124 THR A O 1
ATOM 943 N N . ILE A 1 125 ? 9.891 -16.469 15.695 1 26.61 125 ILE A N 1
ATOM 944 C CA . ILE A 1 125 ? 10.695 -15.289 16 1 26.61 125 ILE A CA 1
ATOM 945 C C . ILE A 1 125 ? 10.586 -14.961 17.484 1 26.61 125 ILE A C 1
ATOM 947 O O . ILE A 1 125 ? 9.5 -14.711 18 1 26.61 125 ILE A O 1
ATOM 951 N N . SER A 1 126 ? 11.25 -15.758 18.312 1 24.14 126 SER A N 1
ATOM 952 C CA . SER A 1 126 ? 11.297 -15.422 19.734 1 24.14 126 SER A CA 1
ATOM 953 C C . SER A 1 126 ? 11.945 -14.062 19.953 1 24.14 126 SER A C 1
ATOM 955 O O . SER A 1 126 ? 13.078 -13.828 19.516 1 24.14 126 SER A O 1
ATOM 957 N N . VAL A 1 127 ? 11.117 -13.156 19.969 1 24.81 127 VAL A N 1
ATOM 958 C CA . VAL A 1 127 ? 11.664 -11.891 20.453 1 24.81 127 VAL A CA 1
ATOM 959 C C . VAL A 1 127 ? 11.844 -11.961 21.969 1 24.81 127 VAL A C 1
ATOM 961 O O . VAL A 1 127 ? 10.883 -12.211 22.703 1 24.81 127 VAL A O 1
ATOM 964 N N . GLU A 1 128 ? 12.828 -12.578 22.344 1 25.14 128 GLU A N 1
ATOM 965 C CA . GLU A 1 128 ? 13.078 -12.539 23.781 1 25.14 128 GLU A CA 1
ATOM 966 C C . GLU A 1 128 ? 13.273 -11.109 24.281 1 25.14 128 GLU A C 1
ATOM 968 O O . GLU A 1 128 ? 14.125 -10.383 23.766 1 25.14 128 GLU A O 1
ATOM 973 N N . LYS A 1 129 ? 12.188 -10.648 24.703 1 27.67 129 LYS A N 1
ATOM 974 C CA . LYS A 1 129 ? 12.344 -9.445 25.516 1 27.67 129 LYS A CA 1
ATOM 975 C C . LYS A 1 129 ? 13.305 -9.68 26.688 1 27.67 129 LYS A C 1
ATOM 977 O O . LYS A 1 129 ? 13.102 -10.602 27.484 1 27.67 129 LYS A O 1
ATOM 982 N N . ARG A 1 130 ? 14.562 -9.406 26.406 1 25.25 130 ARG A N 1
ATOM 983 C CA . ARG A 1 130 ? 15.312 -9.312 27.656 1 25.25 130 ARG A CA 1
ATOM 984 C C . ARG A 1 130 ? 14.68 -8.312 28.609 1 25.25 130 ARG A C 1
ATOM 986 O O . ARG A 1 130 ? 14.156 -7.285 28.172 1 25.25 130 ARG A O 1
ATOM 993 N N . PRO A 1 131 ? 14.516 -8.648 29.797 1 24.66 131 PRO A N 1
ATOM 994 C CA . PRO A 1 131 ? 14.023 -7.887 30.938 1 24.66 131 PRO A CA 1
ATOM 995 C C . PRO A 1 131 ? 14.727 -6.539 31.094 1 24.66 131 PRO A C 1
ATOM 997 O O . PRO A 1 131 ? 15.922 -6.488 31.391 1 24.66 131 PRO A O 1
ATOM 1000 N N . ARG A 1 132 ? 14.844 -5.723 30.125 1 27.23 132 ARG A N 1
ATOM 1001 C CA . ARG A 1 132 ? 15.648 -4.621 30.641 1 27.23 132 ARG A CA 1
ATOM 1002 C C . ARG A 1 132 ? 14.969 -3.965 31.844 1 27.23 132 ARG A C 1
ATOM 1004 O O . ARG A 1 132 ? 13.742 -3.893 31.906 1 27.23 132 ARG A O 1
ATOM 1011 N N . GLY A 1 133 ? 15.594 -3.98 32.812 1 25.28 133 GLY A N 1
ATOM 1012 C CA . GLY A 1 133 ? 15.445 -3.164 34 1 25.28 133 GLY A CA 1
ATOM 1013 C C . GLY A 1 133 ? 15.258 -1.69 33.719 1 25.28 133 GLY A C 1
ATOM 1014 O O . GLY A 1 133 ? 16.078 -0.859 34.094 1 25.28 133 GLY A O 1
ATOM 1015 N N . VAL A 1 134 ? 14.641 -1.294 32.594 1 25.53 134 VAL A N 1
ATOM 1016 C CA . VAL A 1 134 ? 14.727 0.16 32.5 1 25.53 134 VAL A CA 1
ATOM 1017 C C . VAL A 1 134 ? 14.078 0.801 33.719 1 25.53 134 VAL A C 1
ATOM 1019 O O . VAL A 1 134 ? 12.938 0.483 34.094 1 25.53 134 VAL A O 1
ATOM 1022 N N . PRO A 1 135 ? 14.93 1.387 34.406 1 25.44 135 PRO A N 1
ATOM 1023 C CA . PRO A 1 135 ? 14.508 2.289 35.469 1 25.44 135 PRO A CA 1
ATOM 1024 C C . PRO A 1 135 ? 13.406 3.256 35.031 1 25.44 135 PRO A C 1
ATOM 1026 O O . PRO A 1 135 ? 13.141 3.379 33.812 1 25.44 135 PRO A O 1
ATOM 1029 N N . ASP A 1 136 ? 13.383 4.52 35.531 1 23.88 136 ASP A N 1
ATOM 1030 C CA . ASP A 1 136 ? 12.508 5.617 35.906 1 23.88 136 ASP A CA 1
ATOM 1031 C C . ASP A 1 136 ? 11.945 6.336 34.688 1 23.88 136 ASP A C 1
ATOM 1033 O O . ASP A 1 136 ? 10.75 6.242 34.406 1 23.88 136 ASP A O 1
ATOM 1037 N N . GLY A 1 137 ? 12.117 7.883 34.438 1 24.14 137 GLY A N 1
ATOM 1038 C CA . GLY A 1 137 ? 11.328 9.047 34.062 1 24.14 137 GLY A CA 1
ATOM 1039 C C . GLY A 1 137 ? 11.188 9.234 32.562 1 24.14 137 GLY A C 1
ATOM 1040 O O . GLY A 1 137 ? 10.078 9.398 32.062 1 24.14 137 GLY A O 1
ATOM 1041 N N . ASP A 1 138 ? 12.273 9.797 31.75 1 26.34 138 ASP A N 1
ATOM 1042 C CA . ASP A 1 138 ? 12.539 10.625 30.578 1 26.34 138 ASP A CA 1
ATOM 1043 C C . ASP A 1 138 ? 12.57 9.773 29.312 1 26.34 138 ASP A C 1
ATOM 1045 O O . ASP A 1 138 ? 13.344 8.812 29.219 1 26.34 138 ASP A O 1
ATOM 1049 N N . PHE A 1 139 ? 11.531 9.695 28.531 1 26.97 139 PHE A N 1
ATOM 1050 C CA . PHE A 1 139 ? 11.289 8.945 27.312 1 26.97 139 PHE A CA 1
ATOM 1051 C C . PHE A 1 139 ? 12.5 9.016 26.391 1 26.97 139 PHE A C 1
ATOM 1053 O O . PHE A 1 139 ? 12.359 8.922 25.172 1 26.97 139 PHE A O 1
ATOM 1060 N N . ARG A 1 140 ? 13.695 9.539 26.734 1 26.44 140 ARG A N 1
ATOM 1061 C CA . ARG A 1 140 ? 14.938 9.672 25.984 1 26.44 140 ARG A CA 1
ATOM 1062 C C . ARG A 1 140 ? 15.422 8.32 25.484 1 26.44 140 ARG A C 1
ATOM 1064 O O . ARG A 1 140 ? 15.883 8.195 24.344 1 26.44 140 ARG A O 1
ATOM 1071 N N . ASP A 1 141 ? 15.781 7.285 26.234 1 23.5 141 ASP A N 1
ATOM 1072 C CA . ASP A 1 141 ? 16.844 6.301 26.016 1 23.5 141 ASP A CA 1
ATOM 1073 C C . ASP A 1 141 ? 16.281 5.039 25.359 1 23.5 141 ASP A C 1
ATOM 1075 O O . ASP A 1 141 ? 15.961 4.066 26.047 1 23.5 141 ASP A O 1
ATOM 1079 N N . LEU A 1 142 ? 15.508 5.098 24.344 1 25.52 142 LEU A N 1
ATOM 1080 C CA . LEU A 1 142 ? 15.023 3.895 23.688 1 25.52 142 LEU A CA 1
ATOM 1081 C C . LEU A 1 142 ? 16.188 3.098 23.094 1 25.52 142 LEU A C 1
ATOM 1083 O O . LEU A 1 142 ? 16.734 3.473 22.062 1 25.52 142 LEU A O 1
ATOM 1087 N N . ASP A 1 143 ? 16.984 2.412 23.859 1 24.88 143 ASP A N 1
ATOM 1088 C CA . ASP A 1 143 ? 18.016 1.463 23.453 1 24.88 143 ASP A CA 1
ATOM 1089 C C . ASP A 1 143 ? 17.391 0.213 22.828 1 24.88 143 ASP A C 1
ATOM 1091 O O . ASP A 1 143 ? 16.938 -0.68 23.547 1 24.88 143 ASP A O 1
ATOM 1095 N N . LEU A 1 144 ? 16.641 0.188 21.781 1 25.47 144 LEU A N 1
ATOM 1096 C CA . LEU A 1 144 ? 16.094 -0.956 21.062 1 25.47 144 LEU A CA 1
ATOM 1097 C C . LEU A 1 144 ? 17.203 -1.889 20.594 1 25.47 144 LEU A C 1
ATOM 1099 O O . LEU A 1 144 ? 17.984 -1.529 19.703 1 25.47 144 LEU A O 1
ATOM 1103 N N . ASP A 1 145 ? 17.688 -2.742 21.5 1 25.2 145 ASP A N 1
ATOM 1104 C CA . ASP A 1 145 ? 18.594 -3.809 21.078 1 25.2 145 ASP A CA 1
ATOM 1105 C C . ASP A 1 145 ? 17.828 -4.906 20.344 1 25.2 145 ASP A C 1
ATOM 1107 O O . ASP A 1 145 ? 17.141 -5.719 20.953 1 25.2 145 ASP A O 1
ATOM 1111 N N . LEU A 1 146 ? 17.328 -4.73 19.188 1 24.2 146 LEU A N 1
ATOM 1112 C CA . LEU A 1 146 ? 16.656 -5.684 18.312 1 24.2 146 LEU A CA 1
ATOM 1113 C C . LEU A 1 146 ? 17.609 -6.777 17.844 1 24.2 146 LEU A C 1
ATOM 1115 O O . LEU A 1 146 ? 18.547 -6.512 17.094 1 24.2 146 LEU A O 1
ATOM 1119 N N . SER A 1 147 ? 17.906 -7.711 18.766 1 23.08 147 SER A N 1
ATOM 1120 C CA . SER A 1 147 ? 18.641 -8.875 18.281 1 23.08 147 SER A CA 1
ATOM 1121 C C . SER A 1 147 ? 17.703 -9.82 17.516 1 23.08 147 SER A C 1
ATOM 1123 O O . SER A 1 147 ? 16.75 -10.352 18.078 1 23.08 147 SER A O 1
ATOM 1125 N N . LEU A 1 148 ? 17.531 -9.695 16.281 1 21.5 148 LEU A N 1
ATOM 1126 C CA . LEU A 1 148 ? 16.719 -10.445 15.328 1 21.5 148 LEU A CA 1
ATOM 1127 C C . LEU A 1 148 ? 17.359 -11.797 15.016 1 21.5 148 LEU A C 1
ATOM 1129 O O . LEU A 1 148 ? 18.406 -11.859 14.383 1 21.5 148 LEU A O 1
ATOM 1133 N N . LYS A 1 149 ? 17.234 -12.781 15.969 1 21.88 149 LYS A N 1
ATOM 1134 C CA . LYS A 1 149 ? 17.734 -14.086 15.547 1 21.88 149 LYS A CA 1
ATOM 1135 C C . LYS A 1 149 ? 16.75 -14.758 14.586 1 21.88 149 LYS A C 1
ATOM 1137 O O . LYS A 1 149 ? 15.562 -14.836 14.859 1 21.88 149 LYS A O 1
ATOM 1142 N N . GLN A 1 150 ? 17.094 -15.102 13.281 1 22.09 150 GLN A N 1
ATOM 1143 C CA . GLN A 1 150 ? 16.531 -15.578 12.023 1 22.09 150 GLN A CA 1
ATOM 1144 C C . GLN A 1 150 ? 16.281 -17.078 12.062 1 22.09 150 GLN A C 1
ATOM 1146 O O . GLN A 1 150 ? 17.219 -17.875 11.953 1 22.09 150 GLN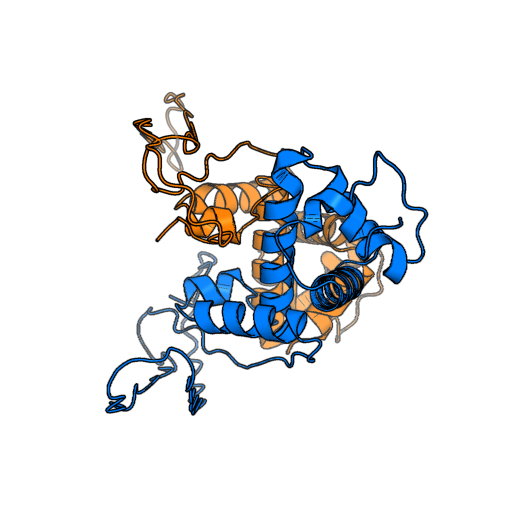 A O 1
ATOM 1151 N N . THR A 1 151 ? 15.508 -17.688 12.992 1 22.27 151 THR A N 1
ATOM 1152 C CA . THR A 1 151 ? 15.555 -19.125 12.734 1 22.27 151 THR A CA 1
ATOM 1153 C C . THR A 1 151 ? 14.445 -19.547 11.773 1 22.27 151 THR A C 1
ATOM 1155 O O . THR A 1 151 ? 13.273 -19.25 12.008 1 22.27 151 THR A O 1
ATOM 1158 N N . SER A 1 152 ? 14.594 -19.828 10.352 1 21.61 152 SER A N 1
ATOM 1159 C CA . SER A 1 152 ? 13.844 -19.969 9.109 1 21.61 152 SER A CA 1
ATOM 1160 C C . SER A 1 152 ? 13.234 -21.375 9 1 21.61 152 SER A C 1
ATOM 1162 O O . SER A 1 152 ? 12.758 -21.75 7.93 1 21.61 152 SER A O 1
ATOM 1164 N N . ALA A 1 153 ? 12.625 -22.094 9.945 1 22.56 153 ALA A N 1
ATOM 1165 C CA . ALA A 1 153 ? 12.328 -23.438 9.461 1 22.56 153 ALA A CA 1
ATOM 1166 C C . ALA A 1 153 ? 10.984 -23.484 8.734 1 22.56 153 ALA A C 1
ATOM 1168 O O . ALA A 1 153 ? 9.953 -23.094 9.297 1 22.56 153 ALA A O 1
ATOM 1169 N N . VAL A 1 154 ? 10.836 -23.375 7.34 1 22.62 154 VAL A N 1
ATOM 1170 C CA . VAL A 1 154 ? 9.781 -23.391 6.336 1 22.62 154 VAL A CA 1
ATOM 1171 C C . VAL A 1 154 ? 9.195 -24.797 6.219 1 22.62 154 VAL A C 1
ATOM 1173 O O . VAL A 1 154 ? 9.859 -25.719 5.754 1 22.62 154 VAL A O 1
ATOM 1176 N N . SER A 1 155 ? 8.422 -25.359 7.121 1 23.31 155 SER A N 1
ATOM 1177 C CA . SER A 1 155 ? 7.934 -26.672 6.742 1 23.31 155 SER A CA 1
ATOM 1178 C C . SER A 1 155 ? 6.715 -26.578 5.836 1 23.31 155 SER A C 1
ATOM 1180 O O . SER A 1 155 ? 5.91 -25.656 5.961 1 23.31 155 SER A O 1
ATOM 1182 N N . THR A 1 156 ? 6.266 -27.531 4.742 1 20.25 156 THR A N 1
ATOM 1183 C CA . THR A 1 156 ? 5.664 -27.875 3.459 1 20.25 156 THR A CA 1
ATOM 1184 C C . THR A 1 156 ? 4.18 -28.188 3.625 1 20.25 156 THR A C 1
ATOM 1186 O O . THR A 1 156 ? 3.508 -28.578 2.662 1 20.25 156 THR A O 1
ATOM 1189 N N . ALA A 1 157 ? 3.363 -28.359 4.707 1 22.02 157 ALA A N 1
ATOM 1190 C CA . ALA A 1 157 ? 2.146 -29.141 4.48 1 22.02 157 ALA A CA 1
ATOM 1191 C C . ALA A 1 157 ? 1.082 -28.297 3.781 1 22.02 157 ALA A C 1
ATOM 1193 O O . ALA A 1 157 ? 0.905 -27.109 4.102 1 22.02 157 ALA A O 1
ATOM 1194 N N . VAL A 1 158 ? 0.203 -28.719 2.543 1 24.06 158 VAL A N 1
ATOM 1195 C CA . VAL A 1 158 ? -0.435 -28.406 1.268 1 24.06 158 VAL A CA 1
ATOM 1196 C C . VAL A 1 158 ? -1.883 -27.984 1.503 1 24.06 158 VAL A C 1
ATOM 1198 O O . VAL A 1 158 ? -2.611 -27.688 0.553 1 24.06 158 VAL A O 1
ATOM 1201 N N . ASP A 1 159 ? -2.713 -28.109 2.426 1 25.14 159 ASP A N 1
ATOM 1202 C CA . ASP A 1 159 ? -4.105 -28.156 1.983 1 25.14 159 ASP A CA 1
ATOM 1203 C C . ASP A 1 159 ? -4.523 -26.828 1.37 1 25.14 159 ASP A C 1
ATOM 1205 O O . ASP A 1 159 ? -3.916 -25.781 1.646 1 25.14 159 ASP A O 1
ATOM 1209 N N . GLY A 1 160 ? -5.707 -26.719 0.356 1 23.91 160 GLY A N 1
ATOM 1210 C CA . GLY A 1 160 ? -6.031 -25.922 -0.825 1 23.91 160 GLY A CA 1
ATOM 1211 C C . GLY A 1 160 ? -6.305 -24.469 -0.516 1 23.91 160 GLY A C 1
ATOM 1212 O O . GLY A 1 160 ? -6.418 -23.641 -1.428 1 23.91 160 GLY A O 1
ATOM 1213 N N . ARG A 1 161 ? -7.375 -24.203 0.326 1 25.08 161 ARG A N 1
ATOM 1214 C CA . ARG A 1 161 ? -8.008 -22.891 0.24 1 25.08 161 ARG A CA 1
ATOM 1215 C C . ARG A 1 161 ? -6.996 -21.781 0.457 1 25.08 161 ARG A C 1
ATOM 1217 O O . ARG A 1 161 ? -6.105 -21.891 1.302 1 25.08 161 ARG A O 1
ATOM 1224 N N . PRO A 1 162 ? -6.836 -20.984 -0.582 1 24.23 162 PRO A N 1
ATOM 1225 C CA . PRO A 1 162 ? -5.66 -20.109 -0.459 1 24.23 162 PRO A CA 1
ATOM 1226 C C . PRO A 1 162 ? -5.621 -19.359 0.869 1 24.23 162 PRO A C 1
ATOM 1228 O O . PRO A 1 162 ? -6.598 -18.703 1.236 1 24.23 162 PRO A O 1
ATOM 1231 N N . LYS A 1 163 ? -5.246 -20.047 2.029 1 25.03 163 LYS A N 1
ATOM 1232 C CA . LYS A 1 163 ? -4.938 -19.438 3.322 1 25.03 163 LYS A CA 1
ATOM 1233 C C . LYS A 1 163 ? -4.312 -18.062 3.148 1 25.03 163 LYS A C 1
ATOM 1235 O O . LYS A 1 163 ? -3.373 -17.891 2.369 1 25.03 163 LYS A O 1
ATOM 1240 N N . LEU A 1 164 ? -5.152 -17.172 3.033 1 24.67 164 LEU A N 1
ATOM 1241 C CA . LEU A 1 164 ? -4.402 -15.922 3.045 1 24.67 164 LEU A CA 1
ATOM 1242 C C . LEU A 1 164 ? -3.012 -16.125 3.633 1 24.67 164 LEU A C 1
ATOM 1244 O O . LEU A 1 164 ? -2.016 -15.703 3.045 1 24.67 164 LEU A O 1
ATOM 1248 N N . PHE A 1 165 ? -2.828 -16.047 5.02 1 25.11 165 PHE A N 1
ATOM 1249 C CA . PHE A 1 165 ? -1.58 -16.453 5.656 1 25.11 165 PHE A CA 1
ATOM 1250 C C . PHE A 1 165 ? -1.454 -17.984 5.684 1 25.11 165 PHE A C 1
ATOM 1252 O O . PHE A 1 165 ? -2.377 -18.672 6.113 1 25.11 165 PHE A O 1
ATOM 1259 N N . ASN A 1 166 ? -1.058 -19 4.898 1 23.73 166 ASN A N 1
ATOM 1260 C CA . ASN A 1 166 ? -0.147 -19.938 5.531 1 23.73 166 ASN A CA 1
ATOM 1261 C C . ASN A 1 166 ? 0.775 -19.25 6.531 1 23.73 166 ASN A C 1
ATOM 1263 O O . ASN A 1 166 ? 1.86 -19.75 6.832 1 23.73 166 ASN A O 1
ATOM 1267 N N . LEU A 1 167 ? 0.616 -18.062 6.738 1 20.17 167 LEU A N 1
ATOM 1268 C CA . LEU A 1 167 ? 1.119 -17.484 7.977 1 20.17 167 LEU A CA 1
ATOM 1269 C C . LEU A 1 167 ? 0.321 -17.984 9.172 1 20.17 167 LEU A C 1
ATOM 1271 O O . LEU A 1 167 ? 0.678 -17.703 10.32 1 20.17 167 LEU A O 1
ATOM 1275 N N . LEU A 1 168 ? -1.01 -18.094 9.266 1 20.73 168 LEU A N 1
ATOM 1276 C CA . LEU A 1 168 ? -1.426 -18.828 10.453 1 20.73 168 LEU A CA 1
ATOM 1277 C C . LEU A 1 168 ? -1.309 -20.328 10.227 1 20.73 168 LEU A C 1
ATOM 1279 O O . LEU A 1 168 ? -1.598 -20.828 9.133 1 20.73 168 LEU A O 1
ATOM 1283 N N . MET B 1 1 ? 4.207 -21.672 -23.109 1 78.31 1 MET B N 1
ATOM 1284 C CA . MET B 1 1 ? 3.043 -20.781 -23.172 1 78.31 1 MET B CA 1
ATOM 1285 C C . MET B 1 1 ? 3.203 -19.594 -22.234 1 78.31 1 MET B C 1
ATOM 1287 O O . MET B 1 1 ? 3.814 -19.719 -21.172 1 78.31 1 MET B O 1
ATOM 1291 N N . SER B 1 2 ? 2.875 -18.422 -22.75 1 94 2 SER B N 1
ATOM 1292 C CA . SER B 1 2 ? 2.945 -17.188 -21.969 1 94 2 SER B CA 1
ATOM 1293 C C . SER B 1 2 ? 2.043 -17.266 -20.75 1 94 2 SER B C 1
ATOM 1295 O O . SER B 1 2 ? 0.942 -17.812 -20.812 1 94 2 SER B O 1
ATOM 1297 N N . CYS B 1 3 ? 2.568 -16.922 -19.625 1 96.75 3 CYS B N 1
ATOM 1298 C CA . CYS B 1 3 ? 1.687 -16.875 -18.453 1 96.75 3 CYS B CA 1
ATOM 1299 C C . CYS B 1 3 ? 0.632 -15.789 -18.625 1 96.75 3 CYS B C 1
ATOM 1301 O O . CYS B 1 3 ? 0.742 -14.938 -19.5 1 96.75 3 CYS B O 1
ATOM 1303 N N . ASN B 1 4 ? -0.373 -15.766 -17.828 1 97.06 4 ASN B N 1
ATOM 1304 C CA . ASN B 1 4 ? -1.508 -14.867 -18 1 97.06 4 ASN B CA 1
ATOM 1305 C C . ASN B 1 4 ? -1.135 -13.422 -17.656 1 97.06 4 ASN B C 1
ATOM 1307 O O . ASN B 1 4 ? -1.701 -12.484 -18.219 1 97.06 4 ASN B O 1
ATOM 1311 N N . GLY B 1 5 ? -0.212 -13.289 -16.734 1 97.5 5 GLY B N 1
ATOM 1312 C CA . GLY B 1 5 ? 0.264 -11.953 -16.406 1 97.5 5 GLY B CA 1
ATOM 1313 C C . GLY B 1 5 ? 0.973 -11.266 -17.562 1 97.5 5 GLY B C 1
ATOM 1314 O O . GLY B 1 5 ? 0.645 -10.133 -17.906 1 97.5 5 GLY B O 1
ATOM 1315 N N . CYS B 1 6 ? 1.862 -11.984 -18.156 1 97.75 6 CYS B N 1
ATOM 1316 C CA . CYS B 1 6 ? 2.604 -11.43 -19.281 1 97.75 6 CYS B CA 1
ATOM 1317 C C . CYS B 1 6 ? 1.681 -11.18 -20.469 1 97.75 6 CYS B C 1
ATOM 1319 O O . CYS B 1 6 ? 1.866 -10.211 -21.219 1 97.75 6 CYS B O 1
ATOM 1321 N N . ARG B 1 7 ? 0.751 -12.055 -20.688 1 97.38 7 ARG B N 1
ATOM 1322 C CA . ARG B 1 7 ? -0.192 -11.906 -21.781 1 97.38 7 ARG B CA 1
ATOM 1323 C C . ARG B 1 7 ? -0.935 -10.578 -21.703 1 97.38 7 ARG B C 1
ATOM 1325 O O . ARG B 1 7 ? -0.983 -9.82 -22.672 1 97.38 7 ARG B O 1
ATOM 1332 N N . VAL B 1 8 ? -1.477 -10.25 -20.5 1 97.44 8 VAL B N 1
ATOM 1333 C CA . VAL B 1 8 ? -2.324 -9.078 -20.375 1 97.44 8 VAL B CA 1
ATOM 1334 C C . VAL B 1 8 ? -1.46 -7.816 -20.328 1 97.44 8 VAL B C 1
ATOM 1336 O O . VAL B 1 8 ? -1.94 -6.715 -20.609 1 97.44 8 VAL B O 1
ATOM 1339 N N . LEU B 1 9 ? -0.225 -8 -19.969 1 97 9 LEU B N 1
ATOM 1340 C CA . LEU B 1 9 ? 0.667 -6.848 -19.938 1 97 9 LEU B CA 1
ATOM 1341 C C . LEU B 1 9 ? 1.416 -6.703 -21.25 1 97 9 LEU B C 1
ATOM 1343 O O . LEU B 1 9 ? 2.227 -5.789 -21.422 1 97 9 LEU B O 1
ATOM 1347 N N . ARG B 1 10 ? 1.184 -7.645 -22.188 1 95.75 10 ARG B N 1
ATOM 1348 C CA . ARG B 1 10 ? 1.824 -7.664 -23.5 1 95.75 10 ARG B CA 1
ATOM 1349 C C . ARG B 1 10 ? 3.344 -7.656 -23.359 1 95.75 10 ARG B C 1
ATOM 1351 O O . ARG B 1 10 ? 4.027 -6.875 -24.031 1 95.75 10 ARG B O 1
ATOM 1358 N N . LYS B 1 11 ? 3.789 -8.422 -22.5 1 92.62 11 LYS B N 1
ATOM 1359 C CA . LYS B 1 11 ? 5.211 -8.648 -22.25 1 92.62 11 LYS B CA 1
ATOM 1360 C C . LYS B 1 11 ? 5.648 -10.023 -22.75 1 92.62 11 LYS B C 1
ATOM 1362 O O . LYS B 1 11 ? 4.848 -10.961 -22.766 1 92.62 11 LYS B O 1
ATOM 1367 N N . GLY B 1 12 ? 6.895 -10.094 -23.141 1 93.94 12 GLY B N 1
ATOM 1368 C CA . GLY B 1 12 ? 7.445 -11.391 -23.5 1 93.94 12 GLY B CA 1
ATOM 1369 C C . GLY B 1 12 ? 7.645 -12.297 -22.297 1 93.94 12 GLY B C 1
ATOM 1370 O O . GLY B 1 12 ? 8.367 -11.945 -21.359 1 93.94 12 GLY B O 1
ATOM 1371 N N . CYS B 1 13 ? 6.988 -13.422 -22.422 1 96.69 13 CYS B N 1
ATOM 1372 C CA . CYS B 1 13 ? 7.078 -14.383 -21.328 1 96.69 13 CYS B CA 1
ATOM 1373 C C . CYS B 1 13 ? 8.195 -15.391 -21.578 1 96.69 13 CYS B C 1
ATOM 1375 O O . CYS B 1 13 ? 8.383 -15.844 -22.719 1 96.69 13 CYS B O 1
ATOM 1377 N N . SER B 1 14 ? 9.008 -15.688 -20.578 1 95.44 14 SER B N 1
ATOM 1378 C CA . SER B 1 14 ? 10.125 -16.625 -20.703 1 95.44 14 SER B CA 1
ATOM 1379 C C . SER B 1 14 ? 10.172 -17.562 -19.5 1 95.44 14 SER B C 1
ATOM 1381 O O . SER B 1 14 ? 9.328 -17.484 -18.594 1 95.44 14 SER B O 1
ATOM 1383 N N . ASP B 1 15 ? 11.164 -18.5 -19.516 1 94 15 ASP B N 1
ATOM 1384 C CA . ASP B 1 15 ? 11.328 -19.453 -18.438 1 94 15 ASP B CA 1
ATOM 1385 C C . ASP B 1 15 ? 11.758 -18.75 -17.141 1 94 15 ASP B C 1
ATOM 1387 O O . ASP B 1 15 ? 11.555 -19.281 -16.047 1 94 15 ASP B O 1
ATOM 1391 N N . SER B 1 16 ? 12.25 -17.594 -17.234 1 94.06 16 SER B N 1
ATOM 1392 C CA . SER B 1 16 ? 12.688 -16.812 -16.078 1 94.06 16 SER B CA 1
ATOM 1393 C C . SER B 1 16 ? 11.688 -15.719 -15.734 1 94.06 16 SER B C 1
ATOM 1395 O O . SER B 1 16 ? 12.039 -14.727 -15.102 1 94.06 16 SER B O 1
ATOM 1397 N N . CYS B 1 17 ? 10.492 -15.945 -16.125 1 97.06 17 CYS B N 1
ATOM 1398 C CA . CYS B 1 17 ? 9.453 -14.938 -15.938 1 97.06 17 CYS B CA 1
ATOM 1399 C C . CYS B 1 17 ? 9.242 -14.641 -14.461 1 97.06 17 CYS B C 1
ATOM 1401 O O . CYS B 1 17 ? 9.055 -15.562 -13.656 1 97.06 17 CYS B O 1
ATOM 1403 N N . VAL B 1 18 ? 9.133 -13.391 -14.18 1 97 18 VAL B N 1
ATOM 1404 C CA . VAL B 1 18 ? 9.023 -12.992 -12.781 1 97 18 VAL B CA 1
ATOM 1405 C C . VAL B 1 18 ? 7.562 -13.008 -12.352 1 97 18 VAL B C 1
ATOM 1407 O O . VAL B 1 18 ? 7.258 -13.062 -11.156 1 97 18 VAL B O 1
ATOM 1410 N N . LEU B 1 19 ? 6.613 -12.984 -13.289 1 97.88 19 LEU B N 1
ATOM 1411 C CA . LEU B 1 19 ? 5.199 -12.891 -12.953 1 97.88 19 LEU B CA 1
ATOM 1412 C C . LEU B 1 19 ? 4.594 -14.273 -12.75 1 97.88 19 LEU B C 1
ATOM 1414 O O . LEU B 1 19 ? 3.656 -14.445 -11.969 1 97.88 19 LEU B O 1
ATOM 1418 N N . ARG B 1 20 ? 5.145 -15.203 -13.438 1 97.44 20 ARG B N 1
ATOM 1419 C CA . ARG B 1 20 ? 4.57 -16.547 -13.43 1 97.44 20 ARG B CA 1
ATOM 1420 C C . ARG B 1 20 ? 4.453 -17.094 -12.016 1 97.44 20 ARG B C 1
ATOM 1422 O O . ARG B 1 20 ? 3.387 -17.547 -11.602 1 97.44 20 ARG B O 1
ATOM 1429 N N . PRO B 1 21 ? 5.516 -17.031 -11.25 1 97.38 21 PRO B N 1
ATOM 1430 C CA . PRO B 1 21 ? 5.398 -17.547 -9.891 1 97.38 21 PRO B CA 1
ATOM 1431 C C . PRO B 1 21 ? 4.379 -16.781 -9.055 1 97.38 21 PRO B C 1
ATOM 1433 O O . PRO B 1 21 ? 3.795 -17.328 -8.117 1 97.38 21 PRO B O 1
ATOM 1436 N N . CYS B 1 22 ? 4.117 -15.5 -9.32 1 98.12 22 CYS B N 1
ATOM 1437 C CA . CYS B 1 22 ? 3.201 -14.648 -8.562 1 98.12 22 CYS B CA 1
ATOM 1438 C C . CYS B 1 22 ? 1.78 -15.203 -8.617 1 98.12 22 CYS B C 1
ATOM 1440 O O . CYS B 1 22 ? 0.997 -14.992 -7.688 1 98.12 22 CYS B O 1
ATOM 1442 N N . LEU B 1 23 ? 1.474 -15.883 -9.656 1 98.12 23 LEU B N 1
ATOM 1443 C CA . LEU B 1 23 ? 0.079 -16.156 -9.992 1 98.12 23 LEU B CA 1
ATOM 1444 C C . LEU B 1 23 ? -0.298 -17.594 -9.648 1 98.12 23 LEU B C 1
ATOM 1446 O O . LEU B 1 23 ? -1.463 -17.969 -9.766 1 98.12 23 LEU B O 1
ATOM 1450 N N . ARG B 1 24 ? 0.612 -18.312 -9.141 1 94.44 24 ARG B N 1
ATOM 1451 C CA . ARG B 1 24 ? 0.448 -19.75 -8.961 1 94.44 24 ARG B CA 1
ATOM 1452 C C . ARG B 1 24 ? -0.673 -20.062 -7.977 1 94.44 24 ARG B C 1
ATOM 1454 O O . ARG B 1 24 ? -1.322 -21.109 -8.07 1 94.44 24 ARG B O 1
ATOM 1461 N N . TRP B 1 25 ? -0.936 -19.188 -7.121 1 91.25 25 TRP B N 1
ATOM 1462 C CA . TRP B 1 25 ? -1.923 -19.453 -6.078 1 91.25 25 TRP B CA 1
ATOM 1463 C C . TRP B 1 25 ? -3.332 -19.141 -6.574 1 91.25 25 TRP B C 1
ATOM 1465 O O . TRP B 1 25 ? -4.316 -19.516 -5.93 1 91.25 25 TRP B O 1
ATOM 1475 N N . ILE B 1 26 ? -3.387 -18.516 -7.723 1 96.12 26 ILE B N 1
ATOM 1476 C CA . ILE B 1 26 ? -4.676 -18.203 -8.336 1 96.12 26 ILE B CA 1
ATOM 1477 C C . ILE B 1 26 ? -5.031 -19.281 -9.352 1 96.12 26 ILE B C 1
ATOM 1479 O O . ILE B 1 26 ? -4.34 -19.453 -10.359 1 96.12 26 ILE B O 1
ATOM 1483 N N . GLU B 1 27 ? -6.098 -19.953 -9.211 1 92.44 27 GLU B N 1
ATOM 1484 C CA . GLU B 1 27 ? -6.426 -21.125 -10 1 92.44 27 GLU B CA 1
ATOM 1485 C C . GLU B 1 27 ? -6.98 -20.75 -11.367 1 92.44 27 GLU B C 1
ATOM 1487 O O . GLU B 1 27 ? -6.586 -21.312 -12.391 1 92.44 27 GLU B O 1
ATOM 1492 N N . SER B 1 28 ? -7.805 -19.766 -11.461 1 95 28 SER B N 1
ATOM 1493 C CA . SER B 1 28 ? -8.5 -19.375 -12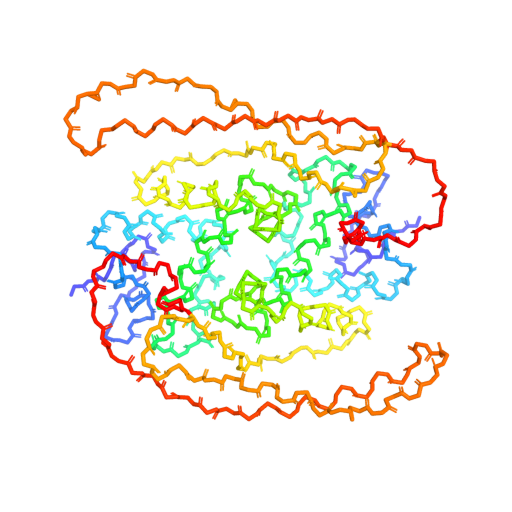.688 1 95 28 SER B CA 1
ATOM 1494 C C . SER B 1 28 ? -7.637 -18.469 -13.547 1 95 28 SER B C 1
ATOM 1496 O O . SER B 1 28 ? -7.18 -17.422 -13.086 1 95 28 SER B O 1
ATOM 1498 N N . PRO B 1 29 ? -7.43 -18.859 -14.82 1 96.44 29 PRO B N 1
ATOM 1499 C CA . PRO B 1 29 ? -6.684 -17.969 -15.719 1 96.44 29 PRO B CA 1
ATOM 1500 C C . PRO B 1 29 ? -7.289 -16.562 -15.805 1 96.44 29 PRO B C 1
ATOM 1502 O O . PRO B 1 29 ? -6.559 -15.578 -15.844 1 96.44 29 PRO B O 1
ATOM 1505 N N . ASP B 1 30 ? -8.586 -16.516 -15.82 1 97.75 30 ASP B N 1
ATOM 1506 C CA . ASP B 1 30 ? -9.242 -15.219 -15.875 1 97.75 30 ASP B CA 1
ATOM 1507 C C . ASP B 1 30 ? -8.945 -14.406 -14.617 1 97.75 30 ASP B C 1
ATOM 1509 O O . ASP B 1 30 ? -8.703 -13.195 -14.695 1 97.75 30 ASP B O 1
ATOM 1513 N N . ALA B 1 31 ? -8.969 -15.055 -13.492 1 98.12 31 ALA B N 1
ATOM 1514 C CA . ALA B 1 31 ? -8.672 -14.375 -12.234 1 98.12 31 ALA B CA 1
ATOM 1515 C C . ALA B 1 31 ? -7.238 -13.859 -12.211 1 98.12 31 ALA B C 1
ATOM 1517 O O . ALA B 1 31 ? -6.965 -12.781 -11.68 1 98.12 31 ALA B O 1
ATOM 1518 N N . GLN B 1 32 ? -6.336 -14.641 -12.781 1 98.38 32 GLN B N 1
ATOM 1519 C CA . GLN B 1 32 ? -4.945 -14.203 -12.883 1 98.38 32 GLN B CA 1
ATOM 1520 C C . GLN B 1 32 ? -4.832 -12.93 -13.719 1 98.38 32 GLN B C 1
ATOM 1522 O O . GLN B 1 32 ? -4.098 -12.008 -13.352 1 98.38 32 GLN B O 1
ATOM 1527 N N . ALA B 1 33 ? -5.539 -12.938 -14.82 1 98.31 33 ALA B N 1
ATOM 1528 C CA . ALA B 1 33 ? -5.543 -11.773 -15.703 1 98.31 33 ALA B CA 1
ATOM 1529 C C . ALA B 1 33 ? -6.148 -10.555 -15.008 1 98.31 33 ALA B C 1
ATOM 1531 O O . ALA B 1 33 ? -5.582 -9.461 -15.055 1 98.31 33 ALA B O 1
ATOM 1532 N N . HIS B 1 34 ? -7.312 -10.742 -14.344 1 98.44 34 HIS B N 1
ATOM 1533 C CA . HIS B 1 34 ? -7.984 -9.641 -13.656 1 98.44 34 HIS B CA 1
ATOM 1534 C C . HIS B 1 34 ? -7.094 -9.047 -12.57 1 98.44 34 HIS B C 1
ATOM 1536 O O . HIS B 1 34 ? -6.977 -7.828 -12.453 1 98.44 34 HIS B O 1
ATOM 1542 N N . ALA B 1 35 ? -6.488 -9.953 -11.836 1 98.56 35 ALA B N 1
ATOM 1543 C CA . ALA B 1 35 ? -5.625 -9.492 -10.742 1 98.56 35 ALA B CA 1
ATOM 1544 C C . ALA B 1 35 ? -4.438 -8.703 -11.281 1 98.56 35 ALA B C 1
ATOM 1546 O O . ALA B 1 35 ? -4.086 -7.652 -10.734 1 98.56 35 ALA B O 1
ATOM 1547 N N . THR B 1 36 ? -3.807 -9.203 -12.32 1 98.69 36 THR B N 1
ATOM 1548 C CA . THR B 1 36 ? -2.629 -8.57 -12.898 1 98.69 36 THR B CA 1
ATOM 1549 C C . THR B 1 36 ? -2.982 -7.199 -13.469 1 98.69 36 THR B C 1
ATOM 1551 O O . THR B 1 36 ? -2.262 -6.223 -13.25 1 98.69 36 THR B O 1
ATOM 1554 N N . ILE B 1 37 ? -4.09 -7.102 -14.148 1 98.44 37 ILE B N 1
ATOM 1555 C CA . ILE B 1 37 ? -4.535 -5.84 -14.734 1 98.44 37 ILE B CA 1
ATOM 1556 C C . ILE B 1 37 ? -4.828 -4.832 -13.625 1 98.44 37 ILE B C 1
ATOM 1558 O O . ILE B 1 37 ? -4.445 -3.664 -13.719 1 98.44 37 ILE B O 1
ATOM 1562 N N . PHE B 1 38 ? -5.48 -5.277 -12.648 1 98.44 38 PHE B N 1
ATOM 1563 C CA . PHE B 1 38 ? -5.84 -4.402 -11.531 1 98.44 38 PHE B CA 1
ATOM 1564 C C . PHE B 1 38 ? -4.594 -3.811 -10.891 1 98.44 38 PHE B C 1
ATOM 1566 O O . PHE B 1 38 ? -4.531 -2.605 -10.641 1 98.44 38 PHE B O 1
ATOM 1573 N N . LEU B 1 39 ? -3.623 -4.672 -10.617 1 98.25 39 LEU B N 1
ATOM 1574 C CA . LEU B 1 39 ? -2.41 -4.215 -9.945 1 98.25 39 LEU B CA 1
ATOM 1575 C C . LEU B 1 39 ? -1.597 -3.305 -10.859 1 98.25 39 LEU B C 1
ATOM 1577 O O . LEU B 1 39 ? -1.002 -2.326 -10.398 1 98.25 39 LEU B O 1
ATOM 1581 N N . ALA B 1 40 ? -1.53 -3.65 -12.07 1 97.75 40 ALA B N 1
ATOM 1582 C CA . ALA B 1 40 ? -0.806 -2.809 -13.023 1 97.75 40 ALA B CA 1
ATOM 1583 C C . ALA B 1 40 ? -1.454 -1.434 -13.141 1 97.75 40 ALA B C 1
ATOM 1585 O O . ALA B 1 40 ? -0.764 -0.429 -13.328 1 97.75 40 ALA B O 1
ATOM 1586 N N . LYS B 1 41 ? -2.775 -1.381 -13.141 1 95.88 41 LYS B N 1
ATOM 1587 C CA . LYS B 1 41 ? -3.484 -0.105 -13.164 1 95.88 41 LYS B CA 1
ATOM 1588 C C . LYS B 1 41 ? -3.207 0.704 -11.898 1 95.88 41 LYS B C 1
ATOM 1590 O O . LYS B 1 41 ? -3.074 1.928 -11.961 1 95.88 41 LYS B O 1
ATOM 1595 N N . PHE B 1 42 ? -3.135 0.006 -10.859 1 95.75 42 PHE B N 1
ATOM 1596 C CA . PHE B 1 42 ? -3.006 0.671 -9.57 1 95.75 42 PHE B CA 1
ATOM 1597 C C . PHE B 1 42 ? -1.58 1.167 -9.359 1 95.75 42 PHE B C 1
ATOM 1599 O O . PHE B 1 42 ? -1.369 2.316 -8.969 1 95.75 42 PHE B O 1
ATOM 1606 N N . PHE B 1 43 ? -0.595 0.269 -9.547 1 95.19 43 PHE B N 1
ATOM 1607 C CA . PHE B 1 43 ? 0.79 0.582 -9.211 1 95.19 43 PHE B CA 1
ATOM 1608 C C . PHE B 1 43 ? 1.55 1.042 -10.453 1 95.19 43 PHE B C 1
ATOM 1610 O O . PHE B 1 43 ? 2.684 1.513 -10.352 1 95.19 43 PHE B O 1
ATOM 1617 N N . GLY B 1 44 ? 0.965 0.945 -11.633 1 93.5 44 GLY B N 1
ATOM 1618 C CA . GLY B 1 44 ? 1.727 1.038 -12.867 1 93.5 44 GLY B CA 1
ATOM 1619 C C . GLY B 1 44 ? 2.451 -0.248 -13.219 1 93.5 44 GLY B C 1
ATOM 1620 O O . GLY B 1 44 ? 2.848 -1.006 -12.328 1 93.5 44 GLY B O 1
ATOM 1621 N N . ARG B 1 45 ? 2.668 -0.424 -14.5 1 94.88 45 ARG B N 1
ATOM 1622 C CA . ARG B 1 45 ? 3.34 -1.634 -14.961 1 94.88 45 ARG B CA 1
ATOM 1623 C C . ARG B 1 45 ? 4.758 -1.719 -14.414 1 94.88 45 ARG B C 1
ATOM 1625 O O . ARG B 1 45 ? 5.168 -2.76 -13.891 1 94.88 45 ARG B O 1
ATOM 1632 N N . ALA B 1 46 ? 5.48 -0.633 -14.492 1 93 46 ALA B N 1
ATOM 1633 C CA . ALA B 1 46 ? 6.855 -0.618 -14.008 1 93 46 ALA B CA 1
ATOM 1634 C C . ALA B 1 46 ? 6.91 -0.829 -12.5 1 93 46 ALA B C 1
ATOM 1636 O O . ALA B 1 46 ? 7.801 -1.519 -11.992 1 93 46 ALA B O 1
ATOM 1637 N N . GLY B 1 47 ? 5.941 -0.216 -11.797 1 93.5 47 GLY B N 1
ATOM 1638 C CA . GLY B 1 47 ? 5.871 -0.386 -10.359 1 93.5 47 GLY B CA 1
ATOM 1639 C C . GLY B 1 47 ? 5.621 -1.822 -9.938 1 93.5 47 GLY B C 1
ATOM 1640 O O . GLY B 1 47 ? 6.301 -2.342 -9.047 1 93.5 47 GLY B O 1
ATOM 1641 N N . LEU B 1 48 ? 4.719 -2.439 -10.602 1 96.75 48 LEU B N 1
ATOM 1642 C CA . LEU B 1 48 ? 4.406 -3.832 -10.289 1 96.75 48 LEU B CA 1
ATOM 1643 C C . LEU B 1 48 ? 5.621 -4.723 -10.516 1 96.75 48 LEU B C 1
ATOM 1645 O O . LEU B 1 48 ? 5.977 -5.527 -9.648 1 96.75 48 LEU B O 1
ATOM 1649 N N . ILE B 1 49 ? 6.316 -4.562 -11.625 1 95.88 49 ILE B N 1
ATOM 1650 C CA . ILE B 1 49 ? 7.477 -5.379 -11.953 1 95.88 49 ILE B CA 1
ATOM 1651 C C . ILE B 1 49 ? 8.602 -5.102 -10.961 1 95.88 49 ILE B C 1
ATOM 1653 O O . ILE B 1 49 ? 9.328 -6.02 -10.562 1 95.88 49 ILE B O 1
ATOM 1657 N N . SER B 1 50 ? 8.719 -3.826 -10.609 1 95.12 50 SER B N 1
ATOM 1658 C CA . SER B 1 50 ? 9.734 -3.467 -9.617 1 95.12 50 SER B CA 1
ATOM 1659 C C . SER B 1 50 ? 9.5 -4.191 -8.297 1 95.12 50 SER B C 1
ATOM 1661 O O . SER B 1 50 ? 10.445 -4.691 -7.684 1 95.12 50 SER B O 1
ATOM 1663 N N . PHE B 1 51 ? 8.281 -4.262 -7.805 1 96.25 51 PHE B N 1
ATOM 1664 C CA . PHE B 1 51 ? 7.949 -4.957 -6.562 1 96.25 51 PHE B CA 1
ATOM 1665 C C . PHE B 1 51 ? 8.289 -6.441 -6.668 1 96.25 51 PHE B C 1
ATOM 1667 O O . PHE B 1 51 ? 8.93 -7 -5.773 1 96.25 51 PHE B O 1
ATOM 1674 N N . VAL B 1 52 ? 7.887 -7.031 -7.73 1 97.25 52 VAL B N 1
ATOM 1675 C CA . VAL B 1 52 ? 8.016 -8.477 -7.898 1 97.25 52 VAL B CA 1
ATOM 1676 C C . VAL B 1 52 ? 9.492 -8.844 -8.047 1 97.25 52 VAL B C 1
ATOM 1678 O O . VAL B 1 52 ? 9.938 -9.875 -7.531 1 97.25 52 VAL B O 1
ATOM 1681 N N . SER B 1 53 ? 10.219 -7.992 -8.648 1 94.94 53 SER B N 1
ATOM 1682 C CA . SER B 1 53 ? 11.625 -8.281 -8.93 1 94.94 53 SER B CA 1
ATOM 1683 C C . SER B 1 53 ? 12.484 -8.07 -7.688 1 94.94 53 SER B C 1
ATOM 1685 O O . SER B 1 53 ? 13.633 -8.516 -7.645 1 94.94 53 SER B O 1
ATOM 1687 N N . ALA B 1 54 ? 11.945 -7.441 -6.727 1 91.88 54 ALA B N 1
ATOM 1688 C CA . ALA B 1 54 ? 12.719 -7.082 -5.539 1 91.88 54 ALA B CA 1
ATOM 1689 C C . ALA B 1 54 ? 12.727 -8.227 -4.523 1 91.88 54 ALA B C 1
ATOM 1691 O O . ALA B 1 54 ? 13.445 -8.164 -3.523 1 91.88 54 ALA B O 1
ATOM 1692 N N . VAL B 1 55 ? 12.008 -9.328 -4.816 1 93.69 55 VAL B N 1
ATOM 1693 C CA . VAL B 1 55 ? 11.906 -10.391 -3.822 1 93.69 55 VAL B CA 1
ATOM 1694 C C . VAL B 1 55 ? 12.312 -11.727 -4.449 1 93.69 55 VAL B C 1
ATOM 1696 O O . VAL B 1 55 ? 12.438 -11.828 -5.672 1 93.69 55 VAL B O 1
ATOM 1699 N N . LEU B 1 56 ? 12.594 -12.68 -3.607 1 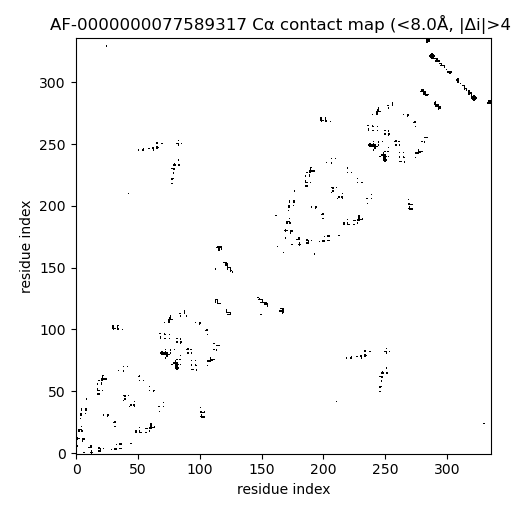93.88 56 LEU B N 1
ATOM 1700 C CA . LEU B 1 56 ? 12.93 -14.023 -4.07 1 93.88 56 LEU B CA 1
ATOM 1701 C C . LEU B 1 56 ? 11.742 -14.672 -4.762 1 93.88 56 LEU B C 1
ATOM 1703 O O . LEU B 1 56 ? 10.586 -14.344 -4.469 1 93.88 56 LEU B O 1
ATOM 1707 N N . GLU B 1 57 ? 12 -15.531 -5.684 1 95.5 57 GLU B N 1
ATOM 1708 C CA . GLU B 1 57 ? 10.953 -16.219 -6.445 1 95.5 57 GLU B CA 1
ATOM 1709 C C . GLU B 1 57 ? 9.945 -16.891 -5.516 1 95.5 57 GLU B C 1
ATOM 1711 O O . GLU B 1 57 ? 8.742 -16.844 -5.766 1 95.5 57 GLU B O 1
ATOM 1716 N N . SER B 1 58 ? 10.414 -17.547 -4.461 1 93.5 58 SER B N 1
ATOM 1717 C CA . SER B 1 58 ? 9.547 -18.297 -3.553 1 93.5 58 SER B CA 1
ATOM 1718 C C . SER B 1 58 ? 8.602 -17.375 -2.805 1 93.5 58 SER B C 1
ATOM 1720 O O . SER B 1 58 ? 7.586 -17.828 -2.26 1 93.5 58 SER B O 1
ATOM 1722 N N . GLN B 1 59 ? 8.938 -16.062 -2.812 1 93.31 59 GLN B N 1
ATOM 1723 C CA . GLN B 1 59 ? 8.164 -15.094 -2.043 1 93.31 59 GLN B CA 1
ATOM 1724 C C . GLN B 1 59 ? 7.148 -14.367 -2.926 1 93.31 59 GLN B C 1
ATOM 1726 O O . GLN B 1 59 ? 6.25 -13.688 -2.424 1 93.31 59 GLN B O 1
ATOM 1731 N N . ARG B 1 60 ? 7.199 -14.523 -4.176 1 96.12 60 ARG B N 1
ATOM 1732 C CA . ARG B 1 60 ? 6.465 -13.703 -5.129 1 96.12 60 ARG B CA 1
ATOM 1733 C C . ARG B 1 60 ? 4.965 -13.953 -5.031 1 96.12 60 ARG B C 1
ATOM 1735 O O . ARG B 1 60 ? 4.168 -13.023 -5.152 1 96.12 60 ARG B O 1
ATOM 1742 N N . PRO B 1 61 ? 4.535 -15.211 -4.77 1 94.56 61 PRO B N 1
ATOM 1743 C CA . PRO B 1 61 ? 3.094 -15.391 -4.59 1 94.56 61 PRO B CA 1
ATOM 1744 C C . PRO B 1 61 ? 2.545 -14.602 -3.402 1 94.56 61 PRO B C 1
ATOM 1746 O O . PRO B 1 61 ? 1.493 -13.969 -3.512 1 94.56 61 PRO B O 1
ATOM 1749 N N . ASN B 1 62 ? 3.303 -14.57 -2.332 1 92.69 62 ASN B N 1
ATOM 1750 C CA . ASN B 1 62 ? 2.873 -13.828 -1.148 1 92.69 62 ASN B CA 1
ATOM 1751 C C . ASN B 1 62 ? 2.904 -12.328 -1.386 1 92.69 62 ASN B C 1
ATOM 1753 O O . ASN B 1 62 ? 2.018 -11.602 -0.93 1 92.69 62 ASN B O 1
ATOM 1757 N N . LEU B 1 63 ? 3.928 -11.914 -2.008 1 95.69 63 LEU B N 1
ATOM 1758 C CA . LEU B 1 63 ? 4.02 -10.5 -2.336 1 95.69 63 LEU B CA 1
ATOM 1759 C C . LEU B 1 63 ? 2.842 -10.062 -3.197 1 95.69 63 LEU B C 1
ATOM 1761 O O . LEU B 1 63 ? 2.223 -9.023 -2.934 1 95.69 63 LEU B O 1
ATOM 1765 N N . PHE B 1 64 ? 2.539 -10.828 -4.207 1 97.88 64 PHE B N 1
ATOM 1766 C CA . PHE B 1 64 ? 1.454 -10.492 -5.121 1 97.88 64 PHE B CA 1
ATOM 1767 C C . PHE B 1 64 ? 0.126 -10.414 -4.379 1 97.88 64 PHE B C 1
ATOM 1769 O O . PHE B 1 64 ? -0.675 -9.508 -4.621 1 97.88 64 PHE B O 1
ATOM 1776 N N . GLN B 1 65 ? -0.053 -11.297 -3.516 1 96.38 65 GLN B N 1
ATOM 1777 C CA . GLN B 1 65 ? -1.261 -11.312 -2.695 1 96.38 65 GLN B CA 1
ATOM 1778 C C . GLN B 1 65 ? -1.332 -10.07 -1.806 1 96.38 65 GLN B C 1
ATOM 1780 O O . GLN B 1 65 ? -2.381 -9.438 -1.703 1 96.38 65 GLN B O 1
ATOM 1785 N N . SER B 1 66 ? -0.251 -9.766 -1.174 1 95.5 66 SER B N 1
ATOM 1786 C CA . SER B 1 66 ? -0.223 -8.594 -0.297 1 95.5 66 SER B CA 1
ATOM 1787 C C . SER B 1 66 ? -0.472 -7.312 -1.079 1 95.5 66 SER B C 1
ATOM 1789 O O . SER B 1 66 ? -1.147 -6.402 -0.592 1 95.5 66 SER B O 1
ATOM 1791 N N . LEU B 1 67 ? 0.071 -7.289 -2.256 1 97.75 67 LEU B N 1
ATOM 1792 C CA . LEU B 1 67 ? -0.166 -6.129 -3.105 1 97.75 67 LEU B CA 1
ATOM 1793 C C . LEU B 1 67 ? -1.646 -6 -3.449 1 97.75 67 LEU B C 1
ATOM 1795 O O . LEU B 1 67 ? -2.186 -4.891 -3.477 1 97.75 67 LEU B O 1
ATOM 1799 N N . LEU B 1 68 ? -2.301 -7.109 -3.73 1 97.62 68 LEU B N 1
ATOM 1800 C CA . LEU B 1 68 ? -3.729 -7.086 -4.031 1 97.62 68 LEU B CA 1
ATOM 1801 C C . LEU B 1 68 ? -4.52 -6.523 -2.855 1 97.62 68 LEU B C 1
ATOM 1803 O O . LEU B 1 68 ? -5.398 -5.676 -3.043 1 97.62 68 LEU B O 1
ATOM 1807 N N . TYR B 1 69 ? -4.176 -6.922 -1.703 1 95.5 69 TYR B N 1
ATOM 1808 C CA . TYR B 1 69 ? -4.891 -6.465 -0.518 1 95.5 69 TYR B CA 1
ATOM 1809 C C . TYR B 1 69 ? -4.648 -4.98 -0.273 1 95.5 69 TYR B C 1
ATOM 1811 O O . TYR B 1 69 ? -5.57 -4.246 0.092 1 95.5 69 TYR B O 1
ATOM 1819 N N . GLU B 1 70 ? -3.449 -4.574 -0.438 1 96.94 70 GLU B N 1
ATOM 1820 C CA . GLU B 1 70 ? -3.131 -3.164 -0.25 1 96.94 70 GLU B CA 1
ATOM 1821 C C . GLU B 1 70 ? -3.846 -2.293 -1.278 1 96.94 70 GLU B C 1
ATOM 1823 O O . GLU B 1 70 ? -4.434 -1.268 -0.929 1 96.94 70 GLU B O 1
ATOM 1828 N N . ALA B 1 71 ? -3.781 -2.75 -2.486 1 97.5 71 ALA B N 1
ATOM 1829 C CA . ALA B 1 71 ? -4.426 -1.984 -3.549 1 97.5 71 ALA B CA 1
ATOM 1830 C C . ALA B 1 71 ? -5.941 -1.949 -3.357 1 97.5 71 ALA B C 1
ATOM 1832 O O . ALA B 1 71 ? -6.57 -0.903 -3.533 1 97.5 71 ALA B O 1
ATOM 1833 N N . CYS B 1 72 ? -6.531 -3.074 -3.014 1 96.12 72 CYS B N 1
ATOM 1834 C CA . CYS B 1 72 ? -7.969 -3.143 -2.773 1 96.12 72 CYS B CA 1
ATOM 1835 C C . CYS B 1 72 ? -8.367 -2.277 -1.582 1 96.12 72 CYS B C 1
ATOM 1837 O O . CYS B 1 72 ? -9.359 -1.547 -1.642 1 96.12 72 CYS B O 1
ATOM 1839 N N . GLY B 1 73 ? -7.594 -2.383 -0.503 1 95.06 73 GLY B N 1
ATOM 1840 C CA . GLY B 1 73 ? -7.863 -1.552 0.659 1 95.06 73 GLY B CA 1
ATOM 1841 C C . GLY B 1 73 ? -7.859 -0.067 0.346 1 95.06 73 GLY B C 1
ATOM 1842 O O . GLY B 1 73 ? -8.742 0.669 0.786 1 95.06 73 GLY B O 1
ATOM 1843 N N . ARG B 1 74 ? -6.848 0.342 -0.411 1 95.69 74 ARG B N 1
ATOM 1844 C CA . ARG B 1 74 ? -6.734 1.747 -0.787 1 95.69 74 ARG B CA 1
ATOM 1845 C C . ARG B 1 74 ? -7.891 2.168 -1.688 1 95.69 74 ARG B C 1
ATOM 1847 O O . ARG B 1 74 ? -8.328 3.32 -1.645 1 95.69 74 ARG B O 1
ATOM 1854 N N . THR B 1 75 ? -8.352 1.255 -2.492 1 95.44 75 THR B N 1
ATOM 1855 C CA . THR B 1 75 ? -9.453 1.562 -3.396 1 95.44 75 THR B CA 1
ATOM 1856 C C . THR B 1 75 ? -10.758 1.749 -2.621 1 95.44 75 THR B C 1
ATOM 1858 O O . THR B 1 75 ? -11.508 2.695 -2.875 1 95.44 75 THR B O 1
ATOM 1861 N N . ILE B 1 76 ? -11.055 0.924 -1.629 1 93.44 76 ILE B N 1
ATOM 1862 C CA . ILE B 1 76 ? -12.352 0.973 -0.96 1 93.44 76 ILE B CA 1
ATOM 1863 C C . ILE B 1 76 ? -12.297 1.959 0.204 1 93.44 76 ILE B C 1
ATOM 1865 O O . ILE B 1 76 ? -13.328 2.48 0.635 1 93.44 76 ILE B O 1
ATOM 1869 N N . ASN B 1 77 ? -11.156 2.186 0.75 1 93.44 77 ASN B N 1
ATOM 1870 C CA . ASN B 1 77 ? -10.891 3.178 1.786 1 93.44 77 ASN B CA 1
ATOM 1871 C C . ASN B 1 77 ? -9.719 4.082 1.409 1 93.44 77 ASN B C 1
ATOM 1873 O O . ASN B 1 77 ? -8.625 3.941 1.951 1 93.44 77 ASN B O 1
ATOM 1877 N N . PRO B 1 78 ? -9.961 5.043 0.69 1 94.62 78 PRO B N 1
ATOM 1878 C CA . PRO B 1 78 ? -8.883 5.852 0.118 1 94.62 78 PRO B CA 1
ATOM 1879 C C . PRO B 1 78 ? -8.078 6.598 1.181 1 94.62 78 PRO B C 1
ATOM 1881 O O . PRO B 1 78 ? -6.918 6.938 0.953 1 94.62 78 PRO B O 1
ATOM 1884 N N . VAL B 1 79 ? -8.617 6.832 2.309 1 93.88 79 VAL B N 1
ATOM 1885 C CA . VAL B 1 79 ? -7.945 7.641 3.316 1 93.88 79 VAL B CA 1
ATOM 1886 C C . VAL B 1 79 ? -6.984 6.77 4.125 1 93.88 79 VAL B C 1
ATOM 1888 O O . VAL B 1 79 ? -5.816 7.125 4.305 1 93.88 79 VAL B O 1
ATOM 1891 N N . ASN B 1 80 ? -7.434 5.555 4.539 1 92.62 80 ASN B N 1
ATOM 1892 C CA . ASN B 1 80 ? -6.652 4.793 5.512 1 92.62 80 ASN B CA 1
ATOM 1893 C C . ASN B 1 80 ? -6.137 3.486 4.914 1 92.62 80 ASN B C 1
ATOM 1895 O O . ASN B 1 80 ? -5.312 2.805 5.527 1 92.62 80 ASN B O 1
ATOM 1899 N N . GLY B 1 81 ? -6.617 3.072 3.82 1 94.88 81 GLY B N 1
ATOM 1900 C CA . GLY B 1 81 ? -6.117 1.896 3.125 1 94.88 81 GLY B CA 1
ATOM 1901 C C . GLY B 1 81 ? -6.402 0.602 3.861 1 94.88 81 GLY B C 1
ATOM 1902 O O . GLY B 1 81 ? -7.324 0.538 4.68 1 94.88 81 GLY B O 1
ATOM 1903 N N . ALA B 1 82 ? -5.633 -0.396 3.48 1 94.12 82 ALA B N 1
ATOM 1904 C CA . ALA B 1 82 ? -5.816 -1.728 4.051 1 94.12 82 ALA B CA 1
ATOM 1905 C C . ALA B 1 82 ? -5.445 -1.744 5.531 1 94.12 82 ALA B C 1
ATOM 1907 O O . ALA B 1 82 ? -6.055 -2.469 6.32 1 94.12 82 ALA B O 1
ATOM 1908 N N . VAL B 1 83 ? -4.453 -0.961 5.859 1 91.69 83 VAL B N 1
ATOM 1909 C CA . VAL B 1 83 ? -4.016 -0.907 7.25 1 91.69 83 VAL B CA 1
ATOM 1910 C C . VAL B 1 83 ? -5.141 -0.359 8.125 1 91.69 83 VAL B C 1
ATOM 1912 O O . VAL B 1 83 ? -5.41 -0.891 9.203 1 91.69 83 VAL B O 1
ATOM 1915 N N . GLY B 1 84 ? -5.777 0.701 7.605 1 89.94 84 GLY B N 1
ATOM 1916 C CA . GLY B 1 84 ? -6.91 1.252 8.336 1 89.94 84 GLY B CA 1
ATOM 1917 C C . GLY B 1 84 ? -8.055 0.266 8.492 1 89.94 84 GLY B C 1
ATOM 1918 O O . GLY B 1 84 ? -8.664 0.186 9.562 1 89.94 84 GLY B O 1
ATOM 1919 N N . LEU B 1 85 ? -8.297 -0.474 7.477 1 88.94 85 LEU B N 1
ATOM 1920 C CA . LEU B 1 85 ? -9.359 -1.467 7.527 1 88.94 85 LEU B CA 1
ATOM 1921 C C . LEU B 1 85 ? -9.031 -2.57 8.523 1 88.94 85 LEU B C 1
ATOM 1923 O O . LEU B 1 85 ? -9.898 -3.006 9.289 1 88.94 85 LEU B O 1
ATOM 1927 N N . LEU B 1 86 ? -7.793 -2.973 8.484 1 88.69 86 LEU B N 1
ATOM 1928 C CA . LEU B 1 86 ? -7.355 -3.98 9.438 1 88.69 86 LEU B CA 1
ATOM 1929 C C . LEU B 1 86 ? -7.426 -3.441 10.867 1 88.69 86 LEU B C 1
ATOM 1931 O O . LEU B 1 86 ? -7.949 -4.109 11.766 1 88.69 86 LEU B O 1
ATOM 1935 N N . TRP B 1 87 ? -6.996 -2.289 11.023 1 83.62 87 TRP B N 1
ATOM 1936 C CA . TRP B 1 87 ? -6.945 -1.663 12.336 1 83.62 87 TRP B CA 1
ATOM 1937 C C . TRP B 1 87 ? -8.344 -1.507 12.922 1 83.62 87 TRP B C 1
ATOM 1939 O O . TRP B 1 87 ? -8.547 -1.695 14.125 1 83.62 87 TRP B O 1
ATOM 1949 N N . SER B 1 88 ? -9.289 -1.142 12.109 1 80.38 88 SER B N 1
ATOM 1950 C CA . SER B 1 88 ? -10.641 -0.829 12.57 1 80.38 88 SER B CA 1
ATOM 1951 C C . SER B 1 88 ? -11.508 -2.08 12.633 1 80.38 88 SER B C 1
ATOM 1953 O O . SER B 1 88 ? -12.711 -1.996 12.883 1 80.38 88 SER B O 1
ATOM 1955 N N . GLY B 1 89 ? -10.945 -3.229 12.336 1 79.31 89 GLY B N 1
ATOM 1956 C CA . GLY B 1 89 ? -11.703 -4.469 12.391 1 79.31 89 GLY B CA 1
ATOM 1957 C C . GLY B 1 89 ? -12.547 -4.707 11.148 1 79.31 89 GLY B C 1
ATOM 1958 O O . GLY B 1 89 ? -13.422 -5.574 11.148 1 79.31 89 GLY B O 1
ATOM 1959 N N . ASN B 1 90 ? -12.352 -3.965 10.102 1 83.44 90 ASN B N 1
ATOM 1960 C CA . ASN B 1 90 ? -13.141 -4.078 8.883 1 83.44 90 ASN B CA 1
ATOM 1961 C C . ASN B 1 90 ? -12.375 -4.82 7.789 1 83.44 90 ASN B C 1
ATOM 1963 O O . ASN B 1 90 ? -12.594 -4.578 6.602 1 83.44 90 ASN B O 1
ATOM 1967 N N . TRP B 1 91 ? -11.547 -5.695 8.195 1 87 91 TRP B N 1
ATOM 1968 C CA . TRP B 1 91 ? -10.688 -6.441 7.281 1 87 91 TRP B CA 1
ATOM 1969 C C . TRP B 1 91 ? -11.516 -7.277 6.312 1 87 91 TRP B C 1
ATOM 1971 O O . TRP B 1 91 ? -11.109 -7.504 5.172 1 87 91 TRP B O 1
ATOM 1981 N N . HIS B 1 92 ? -12.695 -7.664 6.754 1 86.12 92 HIS B N 1
ATOM 1982 C CA . HIS B 1 92 ? -13.555 -8.477 5.895 1 86.12 92 HIS B CA 1
ATOM 1983 C C . HIS B 1 92 ? -13.922 -7.723 4.617 1 86.12 92 HIS B C 1
ATOM 1985 O O . HIS B 1 92 ? -14.164 -8.336 3.578 1 86.12 92 HIS B O 1
ATOM 1991 N N . LEU B 1 93 ? -13.945 -6.402 4.633 1 89.12 93 LEU B N 1
ATOM 1992 C CA . LEU B 1 93 ? -14.227 -5.602 3.445 1 89.12 93 LEU B CA 1
ATOM 1993 C C . LEU B 1 93 ? -13.102 -5.723 2.424 1 89.12 93 LEU B C 1
ATOM 1995 O O . LEU B 1 93 ? -13.352 -5.746 1.218 1 89.12 93 LEU B O 1
ATOM 1999 N N . CYS B 1 94 ? -11.891 -5.828 2.914 1 91.19 94 CYS B N 1
ATOM 2000 C CA . CYS B 1 94 ? -10.742 -5.992 2.029 1 91.19 94 CYS B CA 1
ATOM 2001 C C . CYS B 1 94 ? -10.773 -7.355 1.347 1 91.19 94 CYS B C 1
ATOM 2003 O O . CYS B 1 94 ? -10.492 -7.461 0.151 1 91.19 94 CYS B O 1
ATOM 2005 N N . VAL B 1 95 ? -11.094 -8.383 2.111 1 92.25 95 VAL B N 1
ATOM 2006 C CA . VAL B 1 95 ? -11.18 -9.734 1.576 1 92.25 95 VAL B CA 1
ATOM 2007 C C . VAL B 1 95 ? -12.234 -9.781 0.469 1 92.25 95 VAL B C 1
ATOM 2009 O O . VAL B 1 95 ? -11.992 -10.352 -0.6 1 92.25 95 VAL B O 1
ATOM 2012 N N . ALA B 1 96 ? -13.352 -9.141 0.764 1 91.56 96 ALA B N 1
ATOM 2013 C CA . ALA B 1 96 ? -14.422 -9.102 -0.228 1 91.56 96 ALA B CA 1
ATOM 2014 C C . ALA B 1 96 ? -13.977 -8.359 -1.485 1 91.56 96 ALA B C 1
ATOM 2016 O O . ALA B 1 96 ? -14.32 -8.758 -2.602 1 91.56 96 ALA B O 1
ATOM 2017 N N . ALA B 1 97 ? -13.289 -7.273 -1.301 1 94.69 97 ALA B N 1
ATOM 2018 C CA . ALA B 1 97 ? -12.812 -6.484 -2.438 1 94.69 97 ALA B CA 1
ATOM 2019 C C . ALA B 1 97 ? -11.875 -7.305 -3.32 1 94.69 97 ALA B C 1
ATOM 2021 O O . ALA B 1 97 ? -11.961 -7.246 -4.551 1 94.69 97 ALA B O 1
ATOM 2022 N N . VAL B 1 98 ? -10.977 -8.062 -2.742 1 95.31 98 VAL B N 1
ATOM 2023 C CA . VAL B 1 98 ? -10.047 -8.898 -3.496 1 95.31 98 VAL B CA 1
ATOM 2024 C C . VAL B 1 98 ? -10.82 -9.938 -4.305 1 95.31 98 VAL B C 1
ATOM 2026 O O . VAL B 1 98 ? -10.523 -10.172 -5.48 1 95.31 98 VAL B O 1
ATOM 2029 N N . GLU B 1 99 ? -11.805 -10.508 -3.709 1 94.12 99 GLU B N 1
ATOM 2030 C CA . GLU B 1 99 ? -12.633 -11.484 -4.418 1 94.12 99 GLU B CA 1
ATOM 2031 C C . GLU B 1 99 ? -13.328 -10.844 -5.621 1 94.12 99 GLU B C 1
ATOM 2033 O O . GLU B 1 99 ? -13.43 -11.461 -6.684 1 94.12 99 GLU B O 1
ATOM 2038 N N . MET B 1 100 ? -13.82 -9.664 -5.418 1 96.75 100 MET B N 1
ATOM 2039 C CA . MET B 1 100 ? -14.461 -8.945 -6.516 1 96.75 100 MET B CA 1
ATOM 2040 C C . MET B 1 100 ? -13.492 -8.734 -7.672 1 96.75 100 MET B C 1
ATOM 2042 O O . MET B 1 100 ? -13.844 -8.945 -8.828 1 96.75 100 MET B O 1
ATOM 2046 N N . VAL B 1 101 ? -12.305 -8.383 -7.395 1 97.5 101 VAL B N 1
ATOM 2047 C CA . VAL B 1 101 ? -11.289 -8.148 -8.414 1 97.5 101 VAL B CA 1
ATOM 2048 C C . VAL B 1 101 ? -11 -9.453 -9.164 1 97.5 101 VAL B C 1
ATOM 2050 O O . VAL B 1 101 ? -10.906 -9.453 -10.398 1 97.5 101 VAL B O 1
ATOM 2053 N N . LEU B 1 102 ? -10.875 -10.531 -8.414 1 96.94 102 LEU B N 1
ATOM 2054 C CA . LEU B 1 102 ? -10.57 -11.82 -9.031 1 96.94 102 LEU B CA 1
ATOM 2055 C C . LEU B 1 102 ? -11.711 -12.266 -9.938 1 96.94 102 LEU B C 1
ATOM 2057 O O . LEU B 1 102 ? -11.5 -13.039 -10.875 1 96.94 102 LEU B O 1
ATOM 2061 N N . ARG B 1 103 ? -12.891 -11.711 -9.727 1 96.75 103 ARG B N 1
ATOM 2062 C CA . ARG B 1 103 ? -14.055 -12.039 -10.547 1 96.75 103 ARG B CA 1
ATOM 2063 C C . ARG B 1 103 ? -14.203 -11.055 -11.703 1 96.75 103 ARG B C 1
ATOM 2065 O O . ARG B 1 103 ? -15.141 -11.164 -12.5 1 96.75 103 ARG B O 1
ATOM 2072 N N . GLY B 1 104 ? -13.328 -10.117 -11.727 1 96.31 104 GLY B N 1
ATOM 2073 C CA . GLY B 1 104 ? -13.367 -9.148 -12.812 1 96.31 104 GLY B CA 1
ATOM 2074 C C . GLY B 1 104 ? -14.336 -8.008 -12.57 1 96.31 104 GLY B C 1
ATOM 2075 O O . GLY B 1 104 ? -14.727 -7.305 -13.5 1 96.31 104 GLY B O 1
ATOM 2076 N N . GLU B 1 105 ? -14.703 -7.824 -11.312 1 95.06 105 GLU B N 1
ATOM 2077 C CA . GLU B 1 105 ? -15.625 -6.75 -10.961 1 95.06 105 GLU B CA 1
ATOM 2078 C C . GLU B 1 105 ? -14.867 -5.469 -10.602 1 95.06 105 GLU B C 1
ATOM 2080 O O . GLU B 1 105 ? -13.672 -5.508 -10.32 1 95.06 105 GLU B O 1
ATOM 2085 N N . THR B 1 106 ? -15.617 -4.371 -10.656 1 93.19 106 THR B N 1
ATOM 2086 C CA . THR B 1 106 ? -15.016 -3.078 -10.352 1 93.19 106 THR B CA 1
ATOM 2087 C C . THR B 1 106 ? -15.281 -2.684 -8.906 1 93.19 106 THR B C 1
ATOM 2089 O O . THR B 1 106 ? -16.375 -2.906 -8.383 1 93.19 106 THR B O 1
ATOM 2092 N N . LEU B 1 107 ? -14.289 -2.129 -8.312 1 94.88 107 LEU B N 1
ATOM 2093 C CA . LEU B 1 107 ? -14.406 -1.669 -6.93 1 94.88 107 LEU B CA 1
ATOM 2094 C C . LEU B 1 107 ? -14.805 -0.198 -6.879 1 94.88 107 LEU B C 1
ATOM 2096 O O . LEU B 1 107 ? -14.445 0.579 -7.766 1 94.88 107 LEU B O 1
ATOM 2100 N N . GLU B 1 108 ? -15.539 0.115 -5.875 1 89.06 108 GLU B N 1
ATOM 2101 C CA . GLU B 1 108 ? -15.883 1.503 -5.57 1 89.06 108 GLU B CA 1
ATOM 2102 C C . GLU B 1 108 ? -15.438 1.886 -4.164 1 89.06 108 GLU B C 1
ATOM 2104 O O . GLU B 1 108 ? -15.344 1.029 -3.281 1 89.06 108 GLU B O 1
ATOM 2109 N N . SER B 1 109 ? -15.109 3.125 -4.016 1 86.69 109 SER B N 1
ATOM 2110 C CA . SER B 1 109 ? -14.727 3.619 -2.695 1 86.69 109 SER B CA 1
ATOM 2111 C C . SER B 1 109 ? -15.906 3.602 -1.733 1 86.69 109 SER B C 1
ATOM 2113 O O . SER B 1 109 ? -17.047 3.814 -2.143 1 86.69 109 SER B O 1
ATOM 2115 N N . MET B 1 110 ? -15.586 3.223 -0.504 1 78.06 110 MET B N 1
ATOM 2116 C CA . MET B 1 110 ? -16.594 3.199 0.544 1 78.06 110 MET B CA 1
ATOM 2117 C C . MET B 1 110 ? -16.172 4.055 1.732 1 78.06 110 MET B C 1
ATOM 2119 O O . MET B 1 110 ? -14.984 4.258 1.962 1 78.06 110 MET B O 1
ATOM 2123 N N . ILE B 1 111 ? -17.156 4.727 2.244 1 67.81 111 ILE B N 1
ATOM 2124 C CA . ILE B 1 111 ? -16.875 5.426 3.496 1 67.81 111 ILE B CA 1
ATOM 2125 C C . ILE B 1 111 ? -16.891 4.43 4.656 1 67.81 111 ILE B C 1
ATOM 2127 O O . ILE B 1 111 ? -17.922 3.787 4.91 1 67.81 111 ILE B O 1
ATOM 2131 N N . VAL B 1 112 ? -15.805 3.994 5.125 1 63.56 112 VAL B N 1
ATOM 2132 C CA . VAL B 1 112 ? -15.719 3.086 6.266 1 63.56 112 VAL B CA 1
ATOM 2133 C C . VAL B 1 112 ? -15.398 3.875 7.531 1 63.56 112 VAL B C 1
ATOM 2135 O O . VAL B 1 112 ? -14.352 4.523 7.625 1 63.56 112 VAL B O 1
ATOM 2138 N N . PRO B 1 113 ? -16.438 4.051 8.422 1 54.75 113 PRO B N 1
ATOM 2139 C CA . PRO B 1 113 ? -16.125 4.773 9.656 1 54.75 113 PRO B CA 1
ATOM 2140 C C . PRO B 1 113 ? -14.984 4.133 10.438 1 54.75 113 PRO B C 1
ATOM 2142 O O . PRO B 1 113 ? -14.883 2.904 10.5 1 54.75 113 PRO B O 1
ATOM 2145 N N . VAL B 1 114 ? -13.969 4.617 10.523 1 51.94 114 VAL B N 1
ATOM 2146 C CA . VAL B 1 114 ? -12.922 4.137 11.414 1 51.94 114 VAL B CA 1
ATOM 2147 C C . VAL B 1 114 ? -13.125 4.727 12.812 1 51.94 114 VAL B C 1
ATOM 2149 O O . VAL B 1 114 ? -13.125 5.945 12.984 1 51.94 114 VAL B O 1
ATOM 2152 N N . GLU B 1 115 ? -14.156 4.102 13.75 1 43.81 115 GLU B N 1
ATOM 2153 C CA . GLU B 1 115 ? -14.32 4.57 15.117 1 43.81 115 GLU B CA 1
ATOM 2154 C C . GLU B 1 115 ? -12.992 4.621 15.859 1 43.81 115 GLU B C 1
ATOM 2156 O O . GLU B 1 115 ? -12.328 3.592 16.031 1 43.81 115 GLU B O 1
ATOM 2161 N N . LEU B 1 116 ? -12.344 5.523 15.672 1 40.38 116 LEU B N 1
ATOM 2162 C CA . LEU B 1 116 ? -11.227 5.668 16.594 1 40.38 116 LEU B CA 1
ATOM 2163 C C . LEU B 1 116 ? -11.719 5.938 18.016 1 40.38 116 LEU B C 1
ATOM 2165 O O . LEU B 1 116 ? -12.539 6.832 18.234 1 40.38 116 LEU B O 1
ATOM 2169 N N . SER B 1 117 ? -12.156 4.875 18.766 1 35.47 117 SER B N 1
ATOM 2170 C CA . SER B 1 117 ? -12.664 5.02 20.125 1 35.47 117 SER B CA 1
ATOM 2171 C C . SER B 1 117 ? -12.062 6.246 20.797 1 35.47 117 SER B C 1
ATOM 2173 O O . SER B 1 117 ? -11.344 6.121 21.797 1 35.47 117 SER B O 1
ATOM 2175 N N . GLY B 1 118 ? -11.586 7.223 20.5 1 31.73 118 GLY B N 1
ATOM 2176 C CA . GLY B 1 118 ? -11.461 8.148 21.609 1 31.73 118 GLY B CA 1
ATOM 2177 C C . GLY B 1 118 ? -12.797 8.602 22.172 1 31.73 118 GLY B C 1
ATOM 2178 O O . GLY B 1 118 ? -13.844 8.344 21.562 1 31.73 118 GLY B O 1
ATOM 2179 N N . ASP B 1 119 ? -13.266 9.492 23.234 1 32.41 119 ASP B N 1
ATOM 2180 C CA . ASP B 1 119 ? -14.383 10.305 23.703 1 32.41 119 ASP B CA 1
ATOM 2181 C C . ASP B 1 119 ? -15.258 10.766 22.547 1 32.41 119 ASP B C 1
ATOM 2183 O O . ASP B 1 119 ? -14.852 10.68 21.375 1 32.41 119 ASP B O 1
ATOM 2187 N N . ASP B 1 120 ? -16.016 12.008 22.406 1 31.25 120 ASP B N 1
ATOM 2188 C CA . ASP B 1 120 ? -17.219 12.555 21.797 1 31.25 120 ASP B CA 1
ATOM 2189 C C . ASP B 1 120 ? -17.219 12.359 20.281 1 31.25 120 ASP B C 1
ATOM 2191 O O . ASP B 1 120 ? -18.266 12.422 19.641 1 31.25 120 ASP B O 1
ATOM 2195 N N . ASP B 1 121 ? -16.484 13.062 19.453 1 30.64 121 ASP B N 1
ATOM 2196 C CA . ASP B 1 121 ? -16.75 13.57 18.109 1 30.64 121 ASP B CA 1
ATOM 2197 C C . ASP B 1 121 ? -16.734 12.445 17.078 1 30.64 121 ASP B C 1
ATOM 2199 O O . ASP B 1 121 ? -17.656 12.344 16.266 1 30.64 121 ASP B O 1
ATOM 2203 N N . VAL B 1 122 ? -15.789 12.047 16.391 1 29.08 122 VAL B N 1
ATOM 2204 C CA . VAL B 1 122 ? -15.875 11.719 14.969 1 29.08 122 VAL B CA 1
ATOM 2205 C C . VAL B 1 122 ? -16.391 10.297 14.797 1 29.08 122 VAL B C 1
ATOM 2207 O O . VAL B 1 122 ? -16.797 9.898 13.703 1 29.08 122 VAL B O 1
ATOM 2210 N N . ASP B 1 123 ? -16.625 9.297 15.812 1 29.58 123 ASP B N 1
ATOM 2211 C CA . ASP B 1 123 ? -16.234 8.047 15.156 1 29.58 123 ASP B CA 1
ATOM 2212 C C . ASP B 1 123 ? -17.406 7.426 14.406 1 29.58 123 ASP B C 1
ATOM 2214 O O . ASP B 1 123 ? -17.422 6.215 14.172 1 29.58 123 ASP B O 1
ATOM 2218 N N . THR B 1 124 ? -18.188 8.031 13.859 1 28.2 124 THR B N 1
ATOM 2219 C CA . THR B 1 124 ? -19.312 7.332 13.258 1 28.2 124 THR B CA 1
ATOM 2220 C C . THR B 1 124 ? -18.875 6.586 12 1 28.2 124 THR B C 1
ATOM 2222 O O . THR B 1 124 ? -18.344 7.191 11.062 1 28.2 124 THR B O 1
ATOM 2225 N N . ILE B 1 125 ? -18.203 5.375 12.047 1 27.12 125 ILE B N 1
ATOM 2226 C CA . ILE B 1 125 ? -18.25 4.582 10.82 1 27.12 125 ILE B CA 1
ATOM 2227 C C . ILE B 1 125 ? -19.578 3.83 10.742 1 27.12 125 ILE B C 1
ATOM 2229 O O . ILE B 1 125 ? -19.891 3.027 11.617 1 27.12 125 ILE B O 1
ATOM 2233 N N . SER B 1 126 ? -20.594 4.254 10.117 1 25.75 126 SER B N 1
ATOM 2234 C CA . SER B 1 126 ? -21.875 3.574 10.047 1 25.75 126 SER B CA 1
ATOM 2235 C C . SER B 1 126 ? -21.875 2.504 8.961 1 25.75 126 SER B C 1
ATOM 2237 O O . SER B 1 126 ? -21.656 2.801 7.785 1 25.75 126 SER B O 1
ATOM 2239 N N . VAL B 1 127 ? -21.438 1.306 9.219 1 25.23 127 VAL B N 1
ATOM 2240 C CA . VAL B 1 127 ? -21.578 0.232 8.242 1 25.23 127 VAL B CA 1
ATOM 2241 C C . VAL B 1 127 ? -23 -0.329 8.289 1 25.23 127 VAL B C 1
ATOM 2243 O O . VAL B 1 127 ? -23.422 -0.853 9.312 1 25.23 127 VAL B O 1
ATOM 2246 N N . GLU B 1 128 ? -24 0.16 7.699 1 25.72 128 GLU B N 1
ATOM 2247 C CA . GLU B 1 128 ? -25.234 -0.576 7.887 1 25.72 128 GLU B CA 1
ATOM 2248 C C . GLU B 1 128 ? -25.469 -1.56 6.742 1 25.72 128 GLU B C 1
ATOM 2250 O O . GLU B 1 128 ? -25.703 -1.15 5.602 1 25.72 128 GLU B O 1
ATOM 2255 N N . LYS B 1 129 ? -24.719 -2.551 6.332 1 28.05 129 LYS B N 1
ATOM 2256 C CA . LYS B 1 129 ? -25.375 -3.326 5.289 1 28.05 129 LYS B CA 1
ATOM 2257 C C . LYS B 1 129 ? -26.516 -4.168 5.863 1 28.05 129 LYS B C 1
ATOM 2259 O O . LYS B 1 129 ? -26.281 -5.008 6.738 1 28.05 129 LYS B O 1
ATOM 2264 N N . ARG B 1 130 ? -27.766 -3.961 5.695 1 24.8 130 ARG B N 1
ATOM 2265 C CA . ARG B 1 130 ? -28.766 -4.93 6.117 1 24.8 130 ARG B CA 1
ATOM 2266 C C . ARG B 1 130 ? -29.031 -5.953 5.02 1 24.8 130 ARG B C 1
ATOM 2268 O O . ARG B 1 130 ? -29.359 -7.109 5.305 1 24.8 130 ARG B O 1
ATOM 2275 N N . PRO B 1 131 ? -29.109 -6.105 3.623 1 25.77 131 PRO B N 1
ATOM 2276 C CA . PRO B 1 131 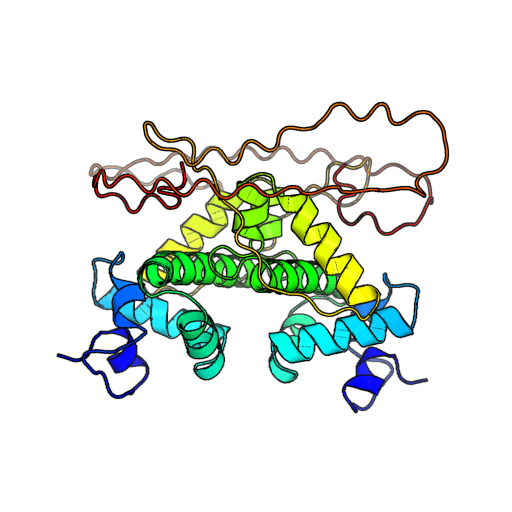? -30.281 -6.906 3.238 1 25.77 131 PRO B CA 1
ATOM 2277 C C . PRO B 1 131 ? -30 -8.406 3.258 1 25.77 131 PRO B C 1
ATOM 2279 O O . PRO B 1 131 ? -28.922 -8.844 2.822 1 25.77 131 PRO B O 1
ATOM 2282 N N . ARG B 1 132 ? -30.781 -9.461 3.85 1 26.91 132 ARG B N 1
ATOM 2283 C CA . ARG B 1 132 ? -30.953 -10.852 4.262 1 26.91 132 ARG B CA 1
ATOM 2284 C C . ARG B 1 132 ? -31.359 -11.719 3.078 1 26.91 132 ARG B C 1
ATOM 2286 O O . ARG B 1 132 ? -31.156 -12.938 3.09 1 26.91 132 ARG B O 1
ATOM 2293 N N . GLY B 1 133 ? -32.031 -11.625 1.96 1 26.3 133 GLY B N 1
ATOM 2294 C CA . GLY B 1 133 ? -32.844 -12.797 1.716 1 26.3 133 GLY B CA 1
ATOM 2295 C C . GLY B 1 133 ? -32.125 -13.891 0.963 1 26.3 133 GLY B C 1
ATOM 2296 O O . GLY B 1 133 ? -32.719 -14.883 0.553 1 26.3 133 GLY B O 1
ATOM 2297 N N . VAL B 1 134 ? -30.891 -14.055 0.433 1 25.73 134 VAL B N 1
ATOM 2298 C CA . VAL B 1 134 ? -30.844 -14.969 -0.708 1 25.73 134 VAL B CA 1
ATOM 2299 C C . VAL B 1 134 ? -31.016 -16.406 -0.231 1 25.73 134 VAL B C 1
ATOM 2301 O O . VAL B 1 134 ? -30.375 -16.844 0.721 1 25.73 134 VAL B O 1
ATOM 2304 N N . PRO B 1 135 ? -31.875 -17.203 -0.679 1 25.92 135 PRO B N 1
ATOM 2305 C CA . PRO B 1 135 ? -32.344 -18.578 -0.439 1 25.92 135 PRO B CA 1
ATOM 2306 C C . PRO B 1 135 ? -31.203 -19.609 -0.571 1 25.92 135 PRO B C 1
ATOM 2308 O O . PRO B 1 135 ? -30.125 -19.281 -1.077 1 25.92 135 PRO B O 1
ATOM 2311 N N . ASP B 1 136 ? -31.281 -20.656 -1.466 1 23.19 136 ASP B N 1
ATOM 2312 C CA . ASP B 1 136 ? -31.219 -22.109 -1.504 1 23.19 136 ASP B CA 1
ATOM 2313 C C . ASP B 1 136 ? -29.766 -22.594 -1.59 1 23.19 136 ASP B C 1
ATOM 2315 O O . ASP B 1 136 ? -29.359 -23.484 -0.842 1 23.19 136 ASP B O 1
ATOM 2319 N N . GLY B 1 137 ? -29.297 -23.078 -2.85 1 28.31 137 GLY B N 1
ATOM 2320 C CA . GLY B 1 137 ? -28.297 -24.078 -3.182 1 28.31 137 GLY B CA 1
ATOM 2321 C C . GLY B 1 137 ? -26.938 -23.797 -2.586 1 28.31 137 GLY B C 1
ATOM 2322 O O . GLY B 1 137 ? -26.609 -22.641 -2.287 1 28.31 137 GLY B O 1
ATOM 2323 N N . ASP B 1 138 ? -26.016 -24.625 -1.917 1 25.7 138 ASP B N 1
ATOM 2324 C CA . ASP B 1 138 ? -25.328 -24.719 -0.636 1 25.7 138 ASP B CA 1
ATOM 2325 C C . ASP B 1 138 ? -24.234 -23.656 -0.519 1 25.7 138 ASP B C 1
ATOM 2327 O O . ASP B 1 138 ? -23.375 -23.734 0.36 1 25.7 138 ASP B O 1
ATOM 2331 N N . PHE B 1 139 ? -23.672 -23.344 -1.407 1 26.95 139 PHE B N 1
ATOM 2332 C CA . PHE B 1 139 ? -22.781 -22.234 -1.146 1 26.95 139 PHE B CA 1
ATOM 2333 C C . PHE B 1 139 ? -23.531 -21.094 -0.457 1 26.95 139 PHE B C 1
ATOM 2335 O O . PHE B 1 139 ? -23.438 -19.938 -0.885 1 26.95 139 PHE B O 1
ATOM 2342 N N . ARG B 1 140 ? -24.766 -21.188 0.326 1 26 140 ARG B N 1
ATOM 2343 C CA . ARG B 1 140 ? -26.062 -20.531 0.467 1 26 140 ARG B CA 1
ATOM 2344 C C . ARG B 1 140 ? -25.969 -19.281 1.333 1 26 140 ARG B C 1
ATOM 2346 O O . ARG B 1 140 ? -26.031 -18.172 0.825 1 26 140 ARG B O 1
ATOM 2353 N N . ASP B 1 141 ? -26.578 -19.156 2.795 1 22.83 141 ASP B N 1
ATOM 2354 C CA . ASP B 1 141 ? -27.203 -18.109 3.584 1 22.83 141 ASP B CA 1
ATOM 2355 C C . ASP B 1 141 ? -26.156 -17.312 4.359 1 22.83 141 ASP B C 1
ATOM 2357 O O . ASP B 1 141 ? -25.781 -17.672 5.477 1 22.83 141 ASP B O 1
ATOM 2361 N N . LEU B 1 142 ? -25.312 -16.891 3.912 1 24.17 142 LEU B N 1
ATOM 2362 C CA . LEU B 1 142 ? -24.422 -16.031 4.703 1 24.17 142 LEU B CA 1
ATOM 2363 C C . LEU B 1 142 ? -25.203 -14.875 5.32 1 24.17 142 LEU B C 1
ATOM 2365 O O . LEU B 1 142 ? -25.594 -13.945 4.617 1 24.17 142 LEU B O 1
ATOM 2369 N N . ASP B 1 143 ? -26.016 -14.992 6.457 1 23.52 143 ASP B N 1
ATOM 2370 C CA . ASP B 1 143 ? -26.641 -14.047 7.375 1 23.52 143 ASP B CA 1
ATOM 2371 C C . ASP B 1 143 ? -25.594 -13.195 8.086 1 23.52 143 ASP B C 1
ATOM 2373 O O . ASP B 1 143 ? -24.984 -13.633 9.062 1 23.52 143 ASP B O 1
ATOM 2377 N N . LEU B 1 144 ? -24.797 -12.5 7.512 1 23.39 144 LEU B N 1
ATOM 2378 C CA . LEU B 1 144 ? -23.953 -11.531 8.195 1 23.39 144 LEU B CA 1
ATOM 2379 C C . LEU B 1 144 ? -24.797 -10.445 8.859 1 23.39 144 LEU B C 1
ATOM 2381 O O . LEU B 1 144 ? -25.453 -9.664 8.172 1 23.39 144 LEU B O 1
ATOM 2385 N N . ASP B 1 145 ? -25.359 -10.688 10.188 1 23.91 145 ASP B N 1
ATOM 2386 C CA . ASP B 1 145 ? -26.016 -9.719 11.07 1 23.91 145 ASP B CA 1
ATOM 2387 C C . ASP B 1 145 ? -25.016 -8.672 11.555 1 23.91 145 ASP B C 1
ATOM 2389 O O . ASP B 1 145 ? -24.219 -8.93 12.453 1 23.91 145 ASP B O 1
ATOM 2393 N N . LEU B 1 146 ? -24.5 -7.832 10.797 1 23.45 146 LEU B N 1
ATOM 2394 C CA . LEU B 1 146 ? -23.594 -6.777 11.234 1 23.45 146 LEU B CA 1
ATOM 2395 C C . LEU B 1 146 ? -24.344 -5.668 11.953 1 23.45 146 LEU B C 1
ATOM 2397 O O . LEU B 1 146 ? -25.125 -4.941 11.336 1 23.45 146 LEU B O 1
ATOM 2401 N N . SER B 1 147 ? -24.688 -5.863 13.352 1 22.41 147 SER B N 1
ATOM 2402 C CA . SER B 1 147 ? -25.281 -4.785 14.133 1 22.41 147 SER B CA 1
ATOM 2403 C C . SER B 1 147 ? -24.234 -3.754 14.539 1 22.41 147 SER B C 1
ATOM 2405 O O . SER B 1 147 ? -23.297 -4.074 15.273 1 22.41 147 SER B O 1
ATOM 2407 N N . LEU B 1 148 ? -24.047 -2.791 13.883 1 21.97 148 LEU B N 1
ATOM 2408 C CA . LEU B 1 148 ? -23.078 -1.721 14.148 1 21.97 148 LEU B CA 1
ATOM 2409 C C . LEU B 1 148 ? -23.688 -0.662 15.062 1 21.97 148 LEU B C 1
ATOM 2411 O O . LEU B 1 148 ? -24.625 0.048 14.664 1 21.97 148 LEU B O 1
ATOM 2415 N N . LYS B 1 149 ? -23.781 -0.856 16.438 1 22.25 149 LYS B N 1
ATOM 2416 C CA . LYS B 1 149 ? -24.266 0.248 17.266 1 22.25 149 LYS B CA 1
ATOM 2417 C C . LYS B 1 149 ? -23.188 1.324 17.422 1 22.25 149 LYS B C 1
ATOM 2419 O O . LYS B 1 149 ? -22.062 1.037 17.844 1 22.25 149 LYS B O 1
ATOM 2424 N N . GLN B 1 150 ? -23.375 2.504 16.906 1 23.62 150 GLN B N 1
ATOM 2425 C CA . GLN B 1 150 ? -22.609 3.736 16.766 1 23.62 150 GLN B CA 1
ATOM 2426 C C . GLN B 1 150 ? -22.719 4.602 18.016 1 23.62 150 GLN B C 1
ATOM 2428 O O . GLN B 1 150 ? -23.75 5.227 18.266 1 23.62 150 GLN B O 1
ATOM 2433 N N . THR B 1 151 ? -22.328 4.367 19.281 1 21.62 151 THR B N 1
ATOM 2434 C CA . THR B 1 151 ? -22.641 5.434 20.219 1 21.62 151 THR B CA 1
ATOM 2435 C C . THR B 1 151 ? -21.578 6.52 20.172 1 21.62 151 THR B C 1
ATOM 2437 O O . THR B 1 151 ? -20.375 6.227 20.047 1 21.62 151 THR B O 1
ATOM 2440 N N . SER B 1 152 ? -21.828 8.039 20.266 1 21.47 152 SER B N 1
ATOM 2441 C CA . SER B 1 152 ? -21.453 9.391 19.875 1 21.47 152 SER B CA 1
ATOM 2442 C C . SER B 1 152 ? -20.453 9.992 20.844 1 21.47 152 SER B C 1
ATOM 2444 O O . SER B 1 152 ? -19.719 10.922 20.5 1 21.47 152 SER B O 1
ATOM 2446 N N . ALA B 1 153 ? -20.203 9.891 22.031 1 21.67 153 ALA B N 1
ATOM 2447 C CA . ALA B 1 153 ? -19.969 11.094 22.812 1 21.67 153 ALA B CA 1
ATOM 2448 C C . ALA B 1 153 ? -18.5 11.523 22.75 1 21.67 153 ALA B C 1
ATOM 2450 O O . ALA B 1 153 ? -17.609 10.781 23.156 1 21.67 153 ALA B O 1
ATOM 2451 N N . VAL B 1 154 ? -18.141 12.523 21.781 1 23.56 154 VAL B N 1
ATOM 2452 C CA . VAL B 1 154 ? -16.828 13.141 21.531 1 23.56 154 VAL B CA 1
ATOM 2453 C C . VAL B 1 154 ? -16.484 14.094 22.672 1 23.56 154 VAL B C 1
ATOM 2455 O O . VAL B 1 154 ? -17.109 15.148 22.812 1 23.56 154 VAL B O 1
ATOM 2458 N N . SER B 1 155 ? -16.188 13.758 23.812 1 21.78 155 SER B N 1
ATOM 2459 C CA . SER B 1 155 ? -15.906 14.875 24.703 1 21.78 155 SER B CA 1
ATOM 2460 C C . SER B 1 155 ? -14.609 15.57 24.312 1 21.78 155 SER B C 1
ATOM 2462 O O . SER B 1 155 ? -13.758 14.984 23.641 1 21.78 155 SER B O 1
ATOM 2464 N N . THR B 1 156 ? -13.859 16.734 25.109 1 20.69 156 THR B N 1
ATOM 2465 C CA . THR B 1 156 ? -13.375 18.109 25.234 1 20.69 156 THR B CA 1
ATOM 2466 C C . THR B 1 156 ? -11.883 18.172 24.938 1 20.69 156 THR B C 1
ATOM 2468 O O . THR B 1 156 ? -11.422 19.094 24.25 1 20.69 156 THR B O 1
ATOM 2471 N N . ALA B 1 157 ? -10.719 17.828 25.766 1 23.83 157 ALA B N 1
ATOM 2472 C CA . ALA B 1 157 ? -9.594 18.656 26.172 1 23.83 157 ALA B CA 1
ATOM 2473 C C . ALA B 1 157 ? -8.461 18.578 25.156 1 23.83 157 ALA B C 1
ATOM 2475 O O . ALA B 1 157 ? -8.242 17.531 24.547 1 23.83 157 ALA B O 1
ATOM 2476 N N . VAL B 1 158 ? -7.566 19.766 24.562 1 26.69 158 VAL B N 1
ATOM 2477 C CA . VAL B 1 158 ? -6.805 20.375 23.484 1 26.69 158 VAL B CA 1
ATOM 2478 C C . VAL B 1 158 ? -5.465 19.656 23.312 1 26.69 158 VAL B C 1
ATOM 2480 O O . VAL B 1 158 ? -4.543 20.188 22.688 1 26.69 158 VAL B O 1
ATOM 2483 N N . ASP B 1 159 ? -4.863 18.875 24.109 1 24.08 159 ASP B N 1
ATOM 2484 C CA . ASP B 1 159 ? -3.471 18.438 24.141 1 24.08 159 ASP B CA 1
ATOM 2485 C C . ASP B 1 159 ? -3.088 17.734 22.828 1 24.08 159 ASP B C 1
ATOM 2487 O O . ASP B 1 159 ? -3.65 16.703 22.484 1 24.08 159 ASP B O 1
ATOM 2491 N N . GLY B 1 160 ? -2.492 18.344 21.656 1 23.97 160 GLY B N 1
ATOM 2492 C CA . GLY B 1 160 ? -2.533 18.5 20.219 1 23.97 160 GLY B CA 1
ATOM 2493 C C . GLY B 1 160 ? -1.865 17.359 19.484 1 23.97 160 GLY B C 1
ATOM 2494 O O . GLY B 1 160 ? -1.6 17.453 18.281 1 23.97 160 GLY B O 1
ATOM 2495 N N . ARG B 1 161 ? -0.903 16.688 20.031 1 26.14 161 ARG B N 1
ATOM 2496 C CA . ARG B 1 161 ? -0.018 15.867 19.203 1 26.14 161 ARG B CA 1
ATOM 2497 C C . ARG B 1 161 ? -0.817 14.938 18.297 1 26.14 161 ARG B C 1
ATOM 2499 O O . ARG B 1 161 ? -1.802 14.336 18.719 1 26.14 161 ARG B O 1
ATOM 2506 N N . PRO B 1 162 ? -0.762 15.164 17.031 1 24.12 162 PRO B N 1
ATOM 2507 C CA . PRO B 1 162 ? -1.659 14.383 16.172 1 24.12 162 PRO B CA 1
ATOM 2508 C C . PRO B 1 162 ? -1.521 12.875 16.406 1 24.12 162 PRO B C 1
ATOM 2510 O O . PRO B 1 162 ? -0.409 12.344 16.375 1 24.12 162 PRO B O 1
ATOM 2513 N N . LYS B 1 163 ? -2.191 12.266 17.406 1 24.17 163 LYS B N 1
ATOM 2514 C CA . LYS B 1 163 ? -2.312 10.852 17.719 1 24.17 163 LYS B CA 1
ATOM 2515 C C . LYS B 1 163 ? -2.586 10.023 16.469 1 24.17 163 LYS B C 1
ATOM 2517 O O . LYS B 1 163 ? -3.555 10.281 15.75 1 24.17 163 LYS B O 1
ATOM 2522 N N . LEU B 1 164 ? -1.629 9.852 15.711 1 24.61 164 LEU B N 1
ATOM 2523 C CA . LEU B 1 164 ? -2.059 8.844 14.75 1 24.61 164 LEU B CA 1
ATOM 2524 C C . LEU B 1 164 ? -3.232 8.031 15.297 1 24.61 164 LEU B C 1
ATOM 2526 O O . LEU B 1 164 ? -4.227 7.82 14.602 1 24.61 164 LEU B O 1
ATOM 2530 N N . PHE B 1 165 ? -2.945 6.91 16.219 1 25.81 165 PHE B N 1
ATOM 2531 C CA . PHE B 1 165 ? -4.004 6.262 16.969 1 25.81 165 PHE B CA 1
ATOM 2532 C C . PHE B 1 165 ? -4.496 7.172 18.094 1 25.81 165 PHE B C 1
ATOM 2534 O O . PHE B 1 165 ? -3.783 7.398 19.078 1 25.81 165 PHE B O 1
ATOM 2541 N N . ASN B 1 166 ? -5.004 8.273 18.172 1 23.55 166 ASN B N 1
ATOM 2542 C CA . ASN B 1 166 ? -6.059 8.43 19.172 1 23.55 166 ASN B CA 1
ATOM 2543 C C . ASN B 1 166 ? -6.926 7.184 19.266 1 23.55 166 ASN B C 1
ATOM 2545 O O . ASN B 1 166 ? -8.086 7.254 19.688 1 23.55 166 ASN B O 1
ATOM 2549 N N . LEU B 1 167 ? -6.598 6.227 18.578 1 20.61 167 LEU B N 1
ATOM 2550 C CA . LEU B 1 167 ? -7.102 4.891 18.891 1 20.61 167 LEU B CA 1
ATOM 2551 C C . LEU B 1 167 ? -6.535 4.383 20.203 1 20.61 167 LEU B C 1
ATOM 2553 O O . LEU B 1 167 ? -6.883 3.289 20.656 1 20.61 167 LEU B O 1
ATOM 2557 N N . LEU B 1 168 ? -5.293 4.664 20.703 1 19.91 168 LEU B N 1
ATOM 2558 C CA . LEU B 1 168 ? -5.195 4.305 22.109 1 19.91 168 LEU B CA 1
ATOM 2559 C C . LEU B 1 168 ? -5.914 5.324 22.984 1 19.91 168 LEU B C 1
ATOM 2561 O O . LEU B 1 168 ? -5.828 6.531 22.734 1 19.91 168 LEU B O 1
#

InterPro domains:
  IPR004883 Lateral organ boundaries, LOB [PF03195] (2-101)
  IPR004883 Lateral organ boundaries, LOB [PS50891] (1-107)

pLDDT: mean 71.42, std 32.11, range [19.91, 98.69]

Nearest PDB structures (foldseek):
  7fiv-assembly1_A  TM=2.316E-01  e=4.339E+00  Wolbachia endosymbiont of Culex pipiens
  8yqw-assembly1_J  TM=1.865E-01  e=4.087E+00  African swine fever virus
  8yqt-assembly1_J  TM=1.963E-01  e=7.001E+00  African swine fever virus
  8yqu-assembly1_J  TM=1.919E-01  e=7.001E+00  African swine fever virus
  7fiv-assembly1_A  TM=2.317E-01  e=2.482E+00  Wolbachia endosymbiont of Culex pipiens

Sequence (336 aa):
MSCNGCRVLRKGCSDSCVLRPCLRWIESPDAQAHATIFLAKFFGRAGLISFVSAVLESQRPNLFQSLLYEACGRTINPVNGAVGLLWSGNWHLCVAAVEMVLRGETLESMIVPVELSGDDDVDTISVEKRPRGVPDGDFRDLDLDLSLKQTSAVSTAVDGRPKLFNLLMSCNGCRVLRKGCSDSCVLRPCLRWIESPDAQAHATIFLAKFFGRAGLISFVSAVLESQRPNLFQSLLYEACGRTINPVNGAVGLLWSGNWHLCVAAVEMVLRGETLESMIVPVELSGDDDVDTISVEKRPRGVPDGDFRDLDLDLSLKQTSAVSTAVDGRPKLFNLL